Protein AF-A0A7S0LT91-F1 (afdb_monomer_lite)

Structure (mmCIF, N/CA/C/O backbone):
data_AF-A0A7S0LT91-F1
#
_entry.id   AF-A0A7S0LT91-F1
#
loop_
_atom_site.group_PDB
_atom_site.id
_atom_site.type_symbol
_atom_site.label_atom_id
_atom_site.label_alt_id
_atom_site.label_comp_id
_atom_site.label_asym_id
_atom_site.label_entity_id
_atom_site.label_seq_id
_atom_site.pdbx_PDB_ins_code
_atom_site.Cartn_x
_atom_site.Cartn_y
_atom_site.Cartn_z
_atom_site.occupancy
_atom_site.B_iso_or_equiv
_atom_site.auth_seq_id
_atom_site.auth_comp_id
_atom_site.auth_asym_id
_atom_site.auth_atom_id
_atom_site.pdbx_PDB_model_num
ATOM 1 N N . MET A 1 1 ? -12.140 -2.800 26.570 1.00 56.25 1 MET A N 1
ATOM 2 C CA . MET A 1 1 ? -13.503 -2.201 26.531 1.00 56.25 1 MET A CA 1
ATOM 3 C C . MET A 1 1 ? -13.557 -0.900 27.310 1.00 56.25 1 MET A C 1
ATOM 5 O O . MET A 1 1 ? -14.071 0.062 26.767 1.00 56.25 1 MET A O 1
ATOM 9 N N . ALA A 1 2 ? -12.996 -0.837 28.524 1.00 65.50 2 ALA A N 1
ATOM 10 C CA . ALA A 1 2 ? -12.868 0.423 29.257 1.00 65.50 2 ALA A CA 1
ATOM 11 C C . ALA A 1 2 ? -12.130 1.504 28.445 1.00 65.50 2 ALA A C 1
ATOM 13 O O . ALA A 1 2 ? -12.596 2.634 28.415 1.00 65.50 2 ALA A O 1
ATOM 14 N N . ASP A 1 3 ? -11.060 1.153 27.724 1.00 67.56 3 ASP A N 1
ATOM 15 C CA . ASP A 1 3 ? -10.296 2.127 26.924 1.00 67.56 3 ASP A CA 1
ATOM 16 C C . ASP A 1 3 ? -11.068 2.625 25.703 1.00 67.56 3 ASP A C 1
ATOM 18 O O . ASP A 1 3 ? -11.140 3.828 25.481 1.00 67.56 3 ASP A O 1
ATOM 22 N N . LEU A 1 4 ? -11.749 1.724 24.984 1.00 66.69 4 LEU A N 1
ATOM 23 C CA . LEU A 1 4 ? -12.652 2.101 23.892 1.00 66.69 4 LEU A CA 1
ATOM 24 C C . LEU A 1 4 ? -13.794 2.995 24.407 1.00 66.69 4 LEU A C 1
ATOM 26 O O . LEU A 1 4 ? -14.023 4.070 23.873 1.00 66.69 4 LEU A O 1
ATOM 30 N N . LEU A 1 5 ? -14.460 2.620 25.504 1.00 65.38 5 LEU A N 1
ATOM 31 C CA . LEU A 1 5 ? -15.532 3.425 26.104 1.00 65.38 5 LEU A CA 1
ATOM 32 C C . LEU A 1 5 ? -15.045 4.788 26.624 1.00 65.38 5 LEU A C 1
ATOM 34 O O . LEU A 1 5 ? -15.747 5.786 26.466 1.00 65.38 5 LEU A O 1
ATOM 38 N N . ARG A 1 6 ? -13.842 4.859 27.206 1.00 68.19 6 ARG A N 1
ATOM 39 C CA . ARG A 1 6 ? -13.206 6.120 27.631 1.00 68.19 6 ARG A CA 1
ATOM 40 C C . ARG A 1 6 ? -12.877 7.016 26.442 1.00 68.19 6 ARG A C 1
ATOM 42 O O . ARG A 1 6 ? -13.050 8.227 26.536 1.00 68.19 6 ARG A O 1
ATOM 49 N N . LEU A 1 7 ? -12.438 6.424 25.337 1.00 68.50 7 LEU A N 1
ATOM 50 C CA . LEU A 1 7 ? -12.191 7.117 24.079 1.00 68.50 7 LEU A CA 1
ATOM 51 C C . LEU A 1 7 ? -13.485 7.709 23.508 1.00 68.50 7 LEU A C 1
ATOM 53 O O . LEU A 1 7 ? -13.512 8.880 23.136 1.00 68.50 7 LEU A O 1
ATOM 57 N N . PHE A 1 8 ? -14.589 6.957 23.551 1.00 65.69 8 PHE A N 1
ATOM 58 C CA . PHE A 1 8 ? -15.899 7.424 23.080 1.00 65.69 8 PHE A CA 1
ATOM 59 C C . PHE A 1 8 ? -16.504 8.517 23.963 1.00 65.69 8 PHE A C 1
ATOM 61 O O . PHE A 1 8 ? -17.098 9.457 23.444 1.00 65.69 8 PHE A O 1
ATOM 68 N N . GLY A 1 9 ? -16.299 8.457 25.282 1.00 64.62 9 GLY A N 1
ATOM 69 C CA . GLY A 1 9 ? -16.706 9.535 26.189 1.00 64.62 9 GLY A CA 1
ATOM 70 C C . GLY A 1 9 ? -15.958 10.853 25.950 1.00 64.62 9 GLY A C 1
ATOM 71 O O . GLY A 1 9 ? -16.453 11.913 26.323 1.00 64.62 9 GLY A O 1
ATOM 72 N N . ARG A 1 10 ? -14.779 10.801 25.317 1.00 70.25 10 ARG A N 1
ATOM 73 C CA . ARG A 1 10 ? -13.943 11.972 25.012 1.00 70.25 10 ARG A CA 1
ATOM 74 C C . ARG A 1 10 ? -14.171 12.554 23.620 1.00 70.25 10 ARG A C 1
ATOM 76 O O . ARG A 1 10 ? -13.785 13.696 23.389 1.00 70.25 10 ARG A O 1
ATOM 83 N N . GLN A 1 11 ? -14.796 11.812 22.704 1.00 73.94 11 GLN A N 1
ATOM 84 C CA . GLN A 1 11 ? -14.929 12.229 21.311 1.00 73.94 11 GLN A CA 1
ATOM 85 C C . GLN A 1 11 ? -16.388 12.264 20.838 1.00 73.94 11 GLN A C 1
ATOM 87 O O . GLN A 1 11 ? -16.929 11.239 20.415 1.00 73.94 11 GLN A O 1
ATOM 92 N N . PRO A 1 12 ? -17.022 13.452 20.789 1.00 73.25 12 PRO A N 1
ATOM 93 C CA . PRO A 1 12 ? -18.413 13.583 20.352 1.00 73.25 12 PRO A CA 1
ATOM 94 C C . PRO A 1 12 ? -18.632 13.138 18.895 1.00 73.25 12 PRO A C 1
ATOM 96 O O . PRO A 1 12 ? -19.733 12.742 18.525 1.00 73.25 12 PRO A O 1
ATOM 99 N N . ARG A 1 13 ? -17.575 13.135 18.069 1.00 69.94 13 ARG A N 1
ATOM 100 C CA . ARG A 1 13 ? -17.618 12.669 16.672 1.00 69.94 13 ARG A CA 1
ATOM 101 C C . ARG A 1 13 ? -17.866 11.167 16.539 1.00 69.94 13 ARG A C 1
ATOM 103 O O . ARG A 1 13 ? -18.396 10.742 15.520 1.00 69.94 13 ARG A O 1
ATOM 110 N N . LEU A 1 14 ? -17.518 10.378 17.556 1.00 72.25 14 LEU A N 1
ATOM 111 C CA . LEU A 1 14 ? -17.676 8.922 17.527 1.00 72.25 14 LEU A CA 1
ATOM 112 C C . LEU A 1 14 ? -19.052 8.453 18.000 1.00 72.25 14 LEU A C 1
ATOM 114 O O . LEU A 1 14 ? -19.391 7.280 17.845 1.00 72.25 14 LEU A O 1
ATOM 118 N N . VAL A 1 15 ? -19.880 9.373 18.506 1.00 77.19 15 VAL A N 1
ATOM 119 C CA . VAL A 1 15 ? -21.252 9.074 18.931 1.00 77.19 15 VAL A CA 1
ATOM 120 C C . VAL A 1 15 ? -22.059 8.493 17.766 1.00 77.19 15 VAL A C 1
ATOM 122 O O . VAL A 1 15 ? -22.757 7.495 17.947 1.00 77.19 15 VAL A O 1
ATOM 125 N N . SER A 1 16 ? -21.893 9.039 16.557 1.00 78.75 16 SER A N 1
ATOM 126 C CA . SER A 1 16 ? -22.600 8.595 15.348 1.00 78.75 16 SER A CA 1
ATOM 127 C C . SER A 1 16 ? -22.227 7.178 14.894 1.00 78.75 16 SER A C 1
ATOM 129 O O . SER A 1 16 ? -23.043 6.508 14.264 1.00 78.75 16 SER A O 1
ATOM 131 N N . CYS A 1 17 ? -21.034 6.678 15.240 1.00 80.75 17 CYS A N 1
ATOM 132 C CA . CYS A 1 17 ? -20.578 5.333 14.875 1.00 80.75 17 CYS A CA 1
ATOM 133 C C . CYS A 1 17 ? -20.614 4.318 16.032 1.00 80.75 17 CYS A C 1
ATOM 135 O O . CYS A 1 17 ? -20.232 3.162 15.837 1.00 80.75 17 CYS A O 1
ATOM 137 N N . THR A 1 18 ? -21.130 4.696 17.209 1.00 80.50 18 THR A N 1
ATOM 138 C CA . THR A 1 18 ? -21.209 3.833 18.407 1.00 80.50 18 THR A CA 1
ATOM 139 C C . THR A 1 18 ? -21.864 2.477 18.123 1.00 80.50 18 THR A C 1
ATOM 141 O O . THR A 1 18 ? -21.362 1.445 18.560 1.00 80.50 18 THR A O 1
ATOM 144 N N . GLY A 1 19 ? -22.950 2.443 17.341 1.00 84.19 19 GLY A N 1
ATOM 145 C CA . GLY A 1 19 ? -23.626 1.188 16.988 1.00 84.19 19 GLY A CA 1
ATOM 146 C C . GLY A 1 19 ? -22.738 0.226 16.185 1.00 84.19 19 GLY A C 1
ATOM 147 O O . GLY A 1 19 ? -22.686 -0.967 16.486 1.00 84.19 19 GLY A O 1
ATOM 148 N N . LYS A 1 20 ? -21.977 0.746 15.211 1.00 87.81 20 LYS A N 1
ATOM 149 C CA . LYS A 1 20 ? -21.033 -0.047 14.402 1.00 87.81 20 LYS A CA 1
ATOM 150 C C . LYS A 1 20 ? -19.842 -0.517 15.241 1.00 87.81 20 LYS A C 1
ATOM 152 O O . LYS A 1 20 ? -19.405 -1.653 15.107 1.00 87.81 20 LYS A O 1
ATOM 157 N N . LEU A 1 21 ? -19.369 0.313 16.168 1.00 83.50 21 LEU A N 1
ATOM 158 C CA . LEU A 1 21 ? -18.316 -0.061 17.116 1.00 83.50 21 LEU A CA 1
ATOM 159 C C . LEU A 1 21 ? -18.738 -1.205 18.037 1.00 83.50 21 LEU A C 1
ATOM 161 O O . LEU A 1 21 ? -17.947 -2.110 18.280 1.00 83.50 21 LEU A O 1
ATOM 165 N N . ILE A 1 22 ? -19.979 -1.186 18.530 1.00 84.69 22 ILE A N 1
ATOM 166 C CA . ILE A 1 22 ? -20.528 -2.290 19.327 1.00 84.69 22 ILE A CA 1
ATOM 167 C C . ILE A 1 22 ? -20.616 -3.559 18.471 1.00 84.69 22 ILE A C 1
ATOM 169 O O . ILE A 1 22 ? -20.205 -4.625 18.931 1.00 84.69 22 ILE A O 1
ATOM 173 N N . LYS A 1 23 ? -21.077 -3.445 17.215 1.00 89.31 23 LYS A N 1
ATOM 174 C CA . LYS A 1 23 ? -21.132 -4.569 16.264 1.00 89.31 23 LYS A CA 1
ATOM 175 C C . LYS A 1 23 ? -19.757 -5.230 16.085 1.00 89.31 23 LYS A C 1
ATOM 177 O O . LYS A 1 23 ? -19.660 -6.446 16.215 1.00 89.31 23 LYS A O 1
ATOM 182 N N . TYR A 1 24 ? -18.707 -4.439 15.849 1.00 90.69 24 TYR A N 1
ATOM 183 C CA . TYR A 1 24 ? -17.345 -4.924 15.564 1.00 90.69 24 TYR A CA 1
ATOM 184 C C . TYR A 1 24 ? -16.411 -4.951 16.787 1.00 90.69 24 TYR A C 1
ATOM 186 O O . TYR A 1 24 ? -15.188 -5.044 16.675 1.00 90.69 24 TYR A O 1
ATOM 194 N N . GLN A 1 25 ? -16.970 -4.875 17.996 1.00 86.75 25 GLN A N 1
ATOM 195 C CA . GLN A 1 25 ? -16.195 -4.765 19.232 1.00 86.75 25 GLN A CA 1
ATOM 196 C C . GLN A 1 25 ? -15.260 -5.961 19.450 1.00 86.75 25 GLN A C 1
ATOM 198 O O . GLN A 1 25 ? -14.182 -5.809 20.026 1.00 86.75 25 GLN A O 1
ATOM 203 N N . LYS A 1 26 ? -15.685 -7.168 19.056 1.00 90.00 26 LYS A N 1
ATOM 204 C CA . LYS A 1 26 ? -14.888 -8.387 19.246 1.00 90.00 26 LYS A CA 1
ATOM 205 C C . LYS A 1 26 ? -13.593 -8.319 18.437 1.00 90.00 26 LYS A C 1
ATOM 207 O O . LYS A 1 26 ? -12.546 -8.647 18.985 1.00 90.00 26 LYS A O 1
ATOM 212 N N . GLN A 1 27 ? -13.679 -7.820 17.208 1.00 90.56 27 GLN A N 1
ATOM 213 C CA . GLN A 1 27 ? -12.566 -7.640 16.282 1.00 90.56 27 GLN A CA 1
ATOM 214 C C . GLN A 1 27 ? -11.635 -6.498 16.696 1.00 90.56 27 GLN A C 1
ATOM 216 O O . GLN A 1 27 ? -10.426 -6.620 16.583 1.00 90.56 27 GLN A O 1
ATOM 221 N N . LEU A 1 28 ? -12.179 -5.391 17.211 1.00 88.50 28 LEU A N 1
ATOM 222 C CA . LEU A 1 28 ? -11.384 -4.209 17.581 1.00 88.50 28 LEU A CA 1
ATOM 223 C C . LEU A 1 28 ? -10.731 -4.312 18.964 1.00 88.50 28 LEU A C 1
ATOM 225 O O . LEU A 1 28 ? -9.836 -3.537 19.297 1.00 88.50 28 LEU A O 1
ATOM 229 N N . ARG A 1 29 ? -11.186 -5.244 19.808 1.00 88.81 29 ARG A N 1
ATOM 230 C CA . ARG A 1 29 ? -10.689 -5.404 21.182 1.00 88.81 29 ARG A CA 1
ATOM 231 C C . ARG A 1 29 ? -9.182 -5.679 21.270 1.00 88.81 29 ARG A C 1
ATOM 233 O O . ARG A 1 29 ? -8.571 -5.038 22.122 1.00 88.81 29 ARG A O 1
ATOM 240 N N . PRO A 1 30 ? -8.579 -6.576 20.468 1.00 91.00 30 PRO A N 1
ATOM 241 C CA . PRO A 1 30 ? -7.134 -6.812 20.515 1.00 91.00 30 PRO A CA 1
ATOM 242 C C . PRO A 1 30 ? -6.333 -5.533 20.242 1.00 91.00 30 PRO A C 1
ATOM 244 O O . PRO A 1 30 ? -5.310 -5.294 20.872 1.00 91.00 30 PRO A O 1
ATOM 247 N N . HIS A 1 31 ? -6.875 -4.656 19.397 1.00 89.38 31 HIS A N 1
ATOM 248 C CA . HIS A 1 31 ? -6.232 -3.430 18.928 1.00 89.38 31 HIS A CA 1
ATOM 249 C C . HIS A 1 31 ? -6.585 -2.189 19.758 1.00 89.38 31 HIS A C 1
ATOM 251 O O . HIS A 1 31 ? -6.209 -1.069 19.410 1.00 89.38 31 HIS A O 1
ATOM 257 N N . SER A 1 32 ? -7.317 -2.343 20.871 1.00 85.56 32 SER A N 1
ATOM 258 C CA . SER A 1 32 ? -7.851 -1.187 21.600 1.00 85.56 32 SER A CA 1
ATOM 259 C C . SER A 1 32 ? -6.778 -0.277 22.191 1.00 85.56 32 SER A C 1
ATOM 261 O O . SER A 1 32 ? -7.041 0.908 22.358 1.00 85.56 32 SER A O 1
ATOM 263 N N . ALA A 1 33 ? -5.590 -0.809 22.493 1.00 87.00 33 ALA A N 1
ATOM 264 C CA . ALA A 1 33 ? -4.473 -0.011 22.988 1.00 87.00 33 ALA A CA 1
ATOM 265 C C . ALA A 1 33 ? -3.939 0.935 21.901 1.00 87.00 33 ALA A C 1
ATOM 267 O O . ALA A 1 33 ? -3.845 2.134 22.140 1.00 87.00 33 ALA A O 1
ATOM 268 N N . ALA A 1 34 ? -3.680 0.429 20.691 1.00 87.69 34 ALA A N 1
ATOM 269 C CA . ALA A 1 34 ? -3.220 1.248 19.570 1.00 87.69 34 ALA A CA 1
ATOM 270 C C . ALA A 1 34 ? -4.276 2.277 19.138 1.00 87.69 34 ALA A C 1
ATOM 272 O O . ALA A 1 34 ? -3.968 3.458 18.966 1.00 87.69 34 ALA A O 1
ATOM 273 N N . ILE A 1 35 ? -5.547 1.858 19.067 1.00 87.00 35 ILE A N 1
ATOM 274 C CA . ILE A 1 35 ? -6.681 2.762 18.819 1.00 87.00 35 ILE A CA 1
ATOM 275 C C . ILE A 1 35 ? -6.742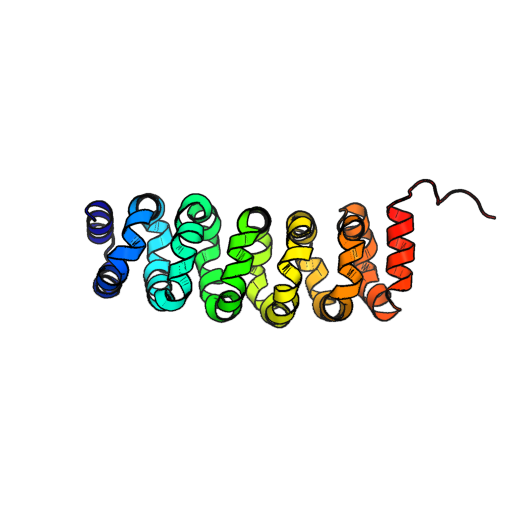 3.853 19.895 1.00 87.00 35 ILE A C 1
ATOM 277 O O . ILE A 1 35 ? -6.985 5.012 19.571 1.00 87.00 35 ILE A O 1
ATOM 281 N N . ALA A 1 36 ? -6.502 3.503 21.164 1.00 85.56 36 ALA A N 1
ATOM 282 C CA . ALA A 1 36 ? -6.509 4.463 22.259 1.00 85.56 36 ALA A CA 1
ATOM 283 C C . ALA A 1 36 ? -5.378 5.487 22.168 1.00 85.56 36 ALA A C 1
ATOM 285 O O . ALA A 1 36 ? -5.620 6.680 22.344 1.00 85.56 36 ALA A O 1
ATOM 286 N N . THR A 1 37 ? -4.170 5.031 21.846 1.00 88.56 37 THR A N 1
ATOM 287 C CA . THR A 1 37 ? -2.996 5.889 21.663 1.00 88.56 37 THR A CA 1
ATOM 288 C C . THR A 1 37 ? -3.193 6.896 20.529 1.00 88.56 37 THR A C 1
ATOM 290 O O . THR A 1 37 ? -2.776 8.044 20.650 1.00 88.56 37 THR A O 1
ATOM 293 N N . HIS A 1 38 ? -3.870 6.497 19.448 1.00 88.50 38 HIS A N 1
ATOM 294 C CA . HIS A 1 38 ? -4.046 7.313 18.242 1.00 88.50 38 HIS A CA 1
ATOM 295 C C . HIS A 1 38 ? -5.478 7.827 18.034 1.00 88.50 38 HIS A C 1
ATOM 297 O O . HIS A 1 38 ? -5.861 8.188 16.920 1.00 88.50 38 HIS A O 1
ATOM 303 N N . ALA A 1 39 ? -6.260 7.895 19.111 1.00 85.00 39 ALA A N 1
ATOM 304 C CA . ALA A 1 39 ? -7.682 8.223 19.108 1.00 85.00 39 ALA A CA 1
ATOM 305 C C . ALA A 1 39 ? -8.043 9.452 18.266 1.00 85.00 39 ALA A C 1
ATOM 307 O O . ALA A 1 39 ? -8.949 9.403 17.439 1.00 85.00 39 ALA A O 1
ATOM 308 N N . ASP A 1 40 ? -7.348 10.568 18.491 1.00 85.56 40 ASP A N 1
ATOM 309 C CA . ASP A 1 40 ? -7.667 11.863 17.881 1.00 85.56 40 ASP A CA 1
ATOM 310 C C . ASP A 1 40 ? -7.399 11.881 16.378 1.00 85.56 40 ASP A C 1
ATOM 312 O O . ASP A 1 40 ? -8.211 12.401 15.612 1.00 85.56 40 ASP A O 1
ATOM 316 N N . ALA A 1 41 ? -6.310 11.244 15.948 1.00 89.81 41 ALA A N 1
ATOM 317 C CA . ALA A 1 41 ? -5.961 11.124 14.538 1.00 89.81 41 ALA A CA 1
ATOM 318 C C . ALA A 1 41 ? -6.850 10.099 13.810 1.00 89.81 41 ALA A C 1
ATOM 320 O O . ALA A 1 41 ? -7.178 10.281 12.641 1.00 89.81 41 ALA A O 1
ATOM 321 N N . LEU A 1 42 ? -7.294 9.047 14.506 1.00 88.88 42 LEU A N 1
ATOM 322 C CA . LEU A 1 42 ? -8.163 8.013 13.943 1.00 88.88 42 LEU A CA 1
ATOM 323 C C . LEU A 1 42 ? -9.638 8.442 13.868 1.00 88.88 42 LEU A C 1
ATOM 325 O O . LEU A 1 42 ? -10.372 7.995 12.986 1.00 88.88 42 LEU A O 1
ATOM 329 N N . ALA A 1 43 ? -10.075 9.315 14.778 1.00 87.19 43 ALA A N 1
ATOM 330 C CA . ALA A 1 43 ? -11.450 9.794 14.905 1.00 87.19 43 ALA A CA 1
ATOM 331 C C . ALA A 1 43 ? -12.151 10.151 13.581 1.00 87.19 43 ALA A C 1
ATOM 333 O O . ALA A 1 43 ? -13.266 9.670 13.365 1.00 87.19 43 ALA A O 1
ATOM 334 N N . PRO A 1 44 ? -11.557 10.967 12.681 1.00 88.56 44 PRO A N 1
ATOM 335 C CA . PRO A 1 44 ? -12.204 11.321 11.417 1.00 88.56 44 PRO A CA 1
ATOM 336 C C . PRO A 1 44 ? -12.383 10.132 10.463 1.00 88.56 44 PRO A C 1
ATOM 338 O O . PRO A 1 44 ? -13.274 10.159 9.617 1.00 88.56 44 PRO A O 1
ATOM 341 N N . HIS A 1 45 ? -11.564 9.089 10.592 1.00 90.94 45 HIS A N 1
ATOM 342 C CA . HIS A 1 45 ? -11.544 7.948 9.679 1.00 90.94 45 HIS A CA 1
ATOM 343 C C . HIS A 1 45 ? -12.359 6.753 10.187 1.00 90.94 45 HIS A C 1
ATOM 345 O O . HIS A 1 45 ? -12.829 5.948 9.383 1.00 90.94 45 HIS A O 1
ATOM 351 N N . LEU A 1 46 ? -12.574 6.653 11.503 1.00 88.06 46 LEU A N 1
ATOM 352 C CA . LEU A 1 46 ? -13.285 5.545 12.147 1.00 88.06 46 LEU A CA 1
ATOM 353 C C . LEU A 1 46 ? -14.631 5.189 11.498 1.00 88.06 46 LEU A C 1
ATOM 355 O O . LEU A 1 46 ? -14.834 4.007 11.234 1.00 88.06 46 LEU A O 1
ATOM 359 N N . PRO A 1 47 ? -15.537 6.137 11.183 1.00 88.12 47 PRO A N 1
ATOM 360 C CA . PRO A 1 47 ? -16.801 5.796 10.531 1.00 88.12 47 PRO A CA 1
ATOM 361 C C . PRO A 1 47 ? -16.612 5.004 9.230 1.00 88.12 47 PRO A C 1
ATOM 363 O O . PRO A 1 47 ? -17.279 3.995 9.031 1.00 88.12 47 PRO A O 1
ATOM 366 N N . ARG A 1 48 ? -15.644 5.402 8.397 1.00 91.44 48 ARG A N 1
ATOM 367 C CA . ARG A 1 48 ? -15.357 4.765 7.103 1.00 91.44 48 ARG A CA 1
ATOM 368 C C . ARG A 1 48 ? -14.665 3.412 7.247 1.00 91.44 48 ARG A C 1
ATOM 370 O O . ARG A 1 48 ? -14.981 2.484 6.508 1.00 91.44 48 ARG A O 1
ATOM 377 N N . ILE A 1 49 ? -13.753 3.288 8.214 1.00 92.06 49 ILE A N 1
ATOM 378 C CA . ILE A 1 49 ? -13.145 1.995 8.566 1.00 92.06 49 ILE A CA 1
ATOM 379 C C . ILE A 1 49 ? -14.244 1.013 8.968 1.00 92.06 49 ILE A C 1
ATOM 381 O O . ILE A 1 49 ? -14.284 -0.107 8.472 1.00 92.06 49 ILE A O 1
ATOM 385 N N . LEU A 1 50 ? -15.160 1.453 9.836 1.00 90.94 50 LEU A N 1
ATOM 386 C CA . LEU A 1 50 ? -16.263 0.631 10.331 1.00 90.94 50 LEU A CA 1
ATOM 387 C C . LEU A 1 50 ? -17.234 0.223 9.220 1.00 90.94 50 LEU A C 1
ATOM 389 O O . LEU A 1 50 ? -17.769 -0.883 9.260 1.00 90.94 50 LEU A O 1
ATOM 393 N N . ASP A 1 51 ? -17.436 1.092 8.231 1.00 91.81 51 ASP A N 1
ATOM 394 C CA . ASP A 1 51 ? -18.238 0.793 7.041 1.00 91.81 51 ASP A CA 1
ATOM 395 C C . ASP A 1 51 ? -17.594 -0.260 6.146 1.00 91.81 51 ASP A C 1
ATOM 397 O O . ASP A 1 51 ? -18.298 -1.000 5.468 1.00 91.81 51 ASP A O 1
ATOM 401 N N . SER A 1 52 ? -16.270 -0.377 6.205 1.00 93.94 52 SER A N 1
ATOM 402 C CA . SER A 1 52 ? -15.484 -1.287 5.370 1.00 93.94 52 SER A CA 1
ATOM 403 C C . SER A 1 52 ? -14.995 -2.526 6.127 1.00 93.94 52 SER A C 1
ATOM 405 O O . SER A 1 52 ? -14.103 -3.236 5.667 1.00 93.94 52 SER A O 1
ATOM 407 N N . MET A 1 53 ? -15.563 -2.798 7.304 1.00 91.94 53 MET A N 1
ATOM 408 C CA . MET A 1 53 ? -15.127 -3.893 8.176 1.00 91.94 53 MET A CA 1
ATOM 409 C C . MET A 1 53 ? -15.242 -5.272 7.538 1.00 91.94 53 MET A C 1
ATOM 411 O O . MET A 1 53 ? -14.399 -6.115 7.817 1.00 91.94 53 MET A O 1
ATOM 415 N N . ASP A 1 54 ? -16.214 -5.480 6.648 1.00 90.38 54 ASP A N 1
ATOM 416 C CA . ASP A 1 54 ? -16.382 -6.756 5.943 1.00 90.38 54 ASP A CA 1
ATOM 417 C C . ASP A 1 54 ? -15.150 -7.104 5.078 1.00 90.38 54 ASP A C 1
ATOM 419 O O . ASP A 1 54 ? -14.873 -8.274 4.827 1.00 90.38 54 ASP A O 1
ATOM 423 N N . VAL A 1 55 ? -14.381 -6.092 4.654 1.00 92.94 55 VAL A N 1
ATOM 424 C CA . VAL A 1 55 ? -13.129 -6.243 3.895 1.00 92.94 55 VAL A CA 1
ATOM 425 C C . VAL A 1 55 ? -11.904 -6.182 4.811 1.00 92.94 55 VAL A C 1
ATOM 427 O O . VAL A 1 55 ? -10.941 -6.918 4.609 1.00 92.94 55 VAL A O 1
ATOM 430 N N . LEU A 1 56 ? -11.916 -5.292 5.807 1.00 92.81 56 LEU A N 1
ATOM 431 C CA . LEU A 1 56 ? -10.746 -5.002 6.640 1.00 92.81 56 LEU A CA 1
ATOM 432 C C . LEU A 1 56 ? -10.532 -5.998 7.784 1.00 92.81 56 LEU A C 1
ATOM 434 O O . LEU A 1 56 ? -9.413 -6.079 8.285 1.00 92.81 56 LEU A O 1
ATOM 438 N N . GLU A 1 57 ? -11.559 -6.752 8.195 1.00 92.31 57 GLU A N 1
ATOM 439 C CA . GLU A 1 57 ? -11.502 -7.678 9.338 1.00 92.31 57 GLU A CA 1
ATOM 440 C C . GLU A 1 57 ? -10.268 -8.604 9.342 1.00 92.31 57 GLU A C 1
ATOM 442 O O . GLU A 1 57 ? -9.589 -8.649 10.371 1.00 92.31 57 GLU A O 1
ATOM 447 N N . PRO A 1 58 ? -9.889 -9.270 8.231 1.00 93.19 58 PRO A N 1
ATOM 448 C CA . PRO A 1 58 ? -8.719 -10.154 8.209 1.00 93.19 58 PRO A CA 1
ATOM 449 C C . PRO A 1 58 ? -7.383 -9.425 8.410 1.00 93.19 58 PRO A C 1
ATOM 451 O O . PRO A 1 58 ? -6.383 -10.048 8.758 1.00 93.19 58 PRO A O 1
ATOM 454 N N . TYR A 1 59 ? -7.355 -8.111 8.182 1.00 92.44 59 TYR A N 1
ATOM 455 C CA . TYR A 1 59 ? -6.139 -7.302 8.121 1.00 92.44 59 TYR A CA 1
ATOM 456 C C . TYR A 1 59 ? -6.005 -6.327 9.293 1.00 92.44 59 TYR A C 1
ATOM 458 O O . TYR A 1 59 ? -5.044 -5.561 9.337 1.00 92.44 59 TYR A O 1
ATOM 466 N N . LEU A 1 60 ? -6.926 -6.351 10.264 1.00 91.44 60 LEU A N 1
ATOM 467 C CA . LEU A 1 60 ? -6.928 -5.404 11.384 1.00 91.44 60 LEU A CA 1
ATOM 468 C C . LEU A 1 60 ? -5.619 -5.413 12.171 1.00 91.44 60 LEU A C 1
ATOM 470 O O . LEU A 1 60 ? -5.101 -4.341 12.457 1.00 91.44 60 LEU A O 1
ATOM 474 N N . SER A 1 61 ? -5.040 -6.582 12.446 1.00 90.81 61 SER A N 1
ATOM 475 C CA . SER A 1 61 ? -3.730 -6.675 13.102 1.00 90.81 61 SER A CA 1
ATOM 476 C C . SER A 1 61 ? -2.638 -5.971 12.305 1.00 90.81 61 SER A C 1
ATOM 478 O O . SER A 1 61 ? -1.887 -5.162 12.843 1.00 90.81 61 SER A O 1
ATOM 480 N N . ALA A 1 62 ? -2.586 -6.207 10.992 1.00 89.31 62 ALA A N 1
ATOM 481 C CA . ALA A 1 62 ? -1.595 -5.572 10.134 1.00 89.31 62 ALA A CA 1
ATOM 482 C C . ALA A 1 62 ? -1.764 -4.045 10.073 1.00 89.31 62 ALA A C 1
ATOM 484 O O . ALA A 1 62 ? -0.766 -3.342 9.962 1.00 89.31 62 ALA A O 1
ATOM 485 N N . LEU A 1 63 ? -2.999 -3.542 10.158 1.00 88.00 63 LEU A N 1
ATOM 486 C CA . LEU A 1 63 ? -3.309 -2.113 10.092 1.00 88.00 63 LEU A CA 1
ATOM 487 C C . LEU A 1 63 ? -3.121 -1.394 11.432 1.00 88.00 63 LEU A C 1
ATOM 489 O O . LEU A 1 63 ? -2.612 -0.276 11.460 1.00 88.00 63 LEU A O 1
ATOM 493 N N . PHE A 1 64 ? -3.562 -2.004 12.532 1.00 87.56 64 PHE A N 1
ATOM 494 C CA . PHE A 1 64 ? -3.675 -1.336 13.826 1.00 87.56 64 PHE A CA 1
ATOM 495 C C . PHE A 1 64 ? -2.497 -1.561 14.765 1.00 87.56 64 PHE A C 1
ATOM 497 O O . PHE A 1 64 ? -2.321 -0.729 15.648 1.00 87.56 64 PHE A O 1
ATOM 504 N N . ASP A 1 65 ? -1.714 -2.629 14.608 1.00 84.50 65 ASP A N 1
ATOM 505 C CA . ASP A 1 65 ? -0.652 -2.939 15.569 1.00 84.50 65 ASP A CA 1
ATOM 506 C C . ASP A 1 65 ? 0.570 -2.030 15.349 1.00 84.50 65 ASP A C 1
ATOM 508 O O . ASP A 1 65 ? 0.658 -0.953 15.937 1.00 84.50 65 ASP A O 1
ATOM 512 N N . ASP A 1 66 ? 1.495 -2.408 14.466 1.00 83.25 66 ASP A N 1
ATOM 513 C CA . ASP A 1 66 ? 2.748 -1.654 14.281 1.00 83.25 66 ASP A CA 1
ATOM 514 C C . ASP A 1 66 ? 2.674 -0.615 13.147 1.00 83.25 66 ASP A C 1
ATOM 516 O O . ASP A 1 66 ? 3.463 0.331 13.091 1.00 83.25 66 ASP A O 1
ATOM 520 N N . ALA A 1 67 ? 1.731 -0.780 12.217 1.00 88.06 67 ALA A N 1
ATOM 521 C CA . ALA A 1 67 ? 1.633 0.058 11.024 1.00 88.06 67 ALA A CA 1
ATOM 522 C C . ALA A 1 67 ? 0.848 1.355 11.253 1.00 88.06 67 ALA A C 1
ATOM 524 O O . ALA A 1 67 ? 1.031 2.320 10.509 1.00 88.06 67 ALA A O 1
ATOM 525 N N . LEU A 1 68 ? -0.016 1.398 12.273 1.00 90.62 68 LEU A N 1
ATOM 526 C CA . LEU A 1 68 ? -0.982 2.479 12.456 1.00 90.62 68 LEU A CA 1
ATOM 527 C C . LEU A 1 68 ? -0.348 3.879 12.446 1.00 90.62 68 LEU A C 1
ATOM 529 O O . LEU A 1 68 ? -0.842 4.727 11.702 1.00 90.62 68 LEU A O 1
ATOM 533 N N . PRO A 1 69 ? 0.762 4.143 13.168 1.00 90.69 69 PRO A N 1
ATOM 534 C CA . PRO A 1 69 ? 1.385 5.466 13.161 1.00 90.69 69 PRO A CA 1
ATOM 535 C C . PRO A 1 69 ? 1.827 5.922 11.765 1.00 90.69 69 PRO A C 1
ATOM 537 O O . PRO A 1 69 ? 1.726 7.103 11.445 1.00 90.69 69 PRO A O 1
ATOM 540 N N . GLN A 1 70 ? 2.293 4.987 10.932 1.00 91.19 70 GLN A N 1
ATOM 541 C CA . GLN A 1 70 ? 2.757 5.262 9.570 1.00 91.19 70 GLN A CA 1
ATOM 542 C C . GLN A 1 70 ? 1.594 5.409 8.585 1.00 91.19 70 GLN A C 1
ATOM 544 O O . GLN A 1 70 ? 1.691 6.176 7.633 1.00 91.19 70 GLN A O 1
ATOM 549 N N . LEU A 1 71 ? 0.485 4.700 8.818 1.00 92.31 71 LEU A N 1
ATOM 550 C CA . LEU A 1 71 ? -0.709 4.762 7.977 1.00 92.31 71 LEU A CA 1
ATOM 551 C C . LEU A 1 71 ? -1.530 6.033 8.219 1.00 92.31 71 LEU A C 1
ATOM 553 O O . LEU A 1 71 ? -2.111 6.556 7.271 1.00 92.31 71 LEU A O 1
ATOM 557 N N . LEU A 1 72 ? -1.582 6.541 9.458 1.00 93.31 72 LEU A N 1
ATOM 558 C CA . LEU A 1 72 ? -2.441 7.666 9.865 1.00 93.31 72 LEU A CA 1
ATOM 559 C C . LEU A 1 72 ? -2.397 8.884 8.925 1.00 93.31 72 LEU A C 1
ATOM 561 O O . LEU A 1 72 ? -3.473 9.341 8.539 1.00 93.31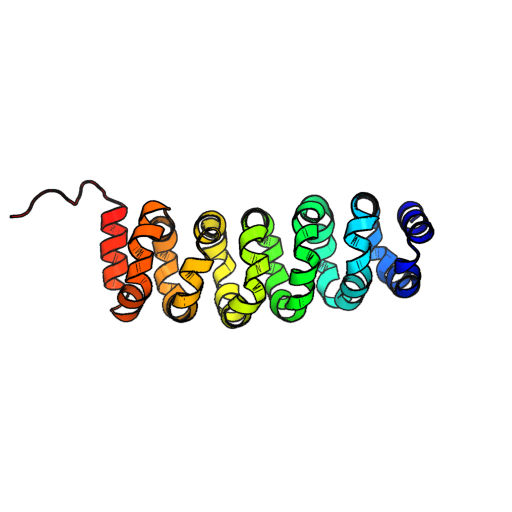 72 LEU A O 1
ATOM 565 N N . PRO A 1 73 ? -1.224 9.398 8.498 1.00 94.12 73 PRO A N 1
ATOM 566 C CA . PRO A 1 73 ? -1.169 10.551 7.596 1.00 94.12 73 PRO A CA 1
ATOM 567 C C . PRO A 1 73 ? -1.832 10.300 6.235 1.00 94.12 73 PRO A C 1
ATOM 569 O O . PRO A 1 73 ? -2.255 11.240 5.567 1.00 94.12 73 PRO A O 1
ATOM 572 N N . TYR A 1 74 ? -1.931 9.033 5.828 1.00 94.06 74 TYR A N 1
ATOM 573 C CA . TYR A 1 74 ? -2.400 8.601 4.513 1.00 94.06 74 TYR A CA 1
ATOM 574 C C . TYR A 1 74 ? -3.757 7.899 4.559 1.00 94.06 74 TYR A C 1
ATOM 576 O O . TYR A 1 74 ? -4.307 7.560 3.513 1.00 94.06 74 TYR A O 1
ATOM 584 N N . MET A 1 75 ? -4.326 7.697 5.749 1.00 91.88 75 MET A N 1
ATOM 585 C CA . MET A 1 75 ? -5.561 6.938 5.936 1.00 91.88 75 MET A CA 1
ATOM 586 C C . MET A 1 75 ? -6.734 7.476 5.122 1.00 91.88 75 MET A C 1
ATOM 588 O O . MET A 1 75 ? -7.524 6.682 4.629 1.00 91.88 75 MET A O 1
ATOM 592 N N . GLY A 1 76 ? -6.847 8.797 4.957 1.00 91.50 76 GLY A N 1
ATOM 593 C CA . GLY A 1 76 ? -7.866 9.392 4.088 1.00 91.50 76 GLY A CA 1
ATOM 594 C C . GLY A 1 76 ? -7.781 8.850 2.660 1.00 91.50 76 GLY A C 1
ATOM 595 O O . GLY A 1 76 ? -8.724 8.216 2.200 1.00 91.50 76 GLY A O 1
ATOM 596 N N . ALA A 1 77 ? -6.616 9.009 2.024 1.00 91.00 77 ALA A N 1
ATOM 597 C CA . ALA A 1 77 ? -6.367 8.557 0.655 1.00 91.00 77 ALA A CA 1
ATOM 598 C C . ALA A 1 77 ? -6.478 7.030 0.505 1.00 91.00 77 ALA A C 1
ATOM 600 O O . ALA A 1 77 ? -7.061 6.540 -0.457 1.00 91.00 77 ALA A O 1
ATOM 601 N N . LEU A 1 78 ? -5.968 6.266 1.478 1.00 92.25 78 LEU A N 1
ATOM 602 C CA . LEU A 1 78 ? -6.080 4.804 1.477 1.00 92.25 78 LEU A CA 1
ATOM 603 C C . LEU A 1 78 ? -7.538 4.338 1.563 1.00 92.25 78 LEU A C 1
ATOM 605 O O . LEU A 1 78 ? -7.916 3.380 0.898 1.00 92.25 78 LEU A O 1
ATOM 609 N N . LEU A 1 79 ? -8.358 5.008 2.376 1.00 92.88 79 LEU A N 1
ATOM 610 C CA . LEU A 1 79 ? -9.783 4.704 2.483 1.00 92.88 79 LEU A CA 1
ATOM 611 C C . LEU A 1 79 ? -10.572 5.183 1.258 1.00 92.88 79 LEU A C 1
ATOM 613 O O . LEU A 1 79 ? -11.632 4.622 0.986 1.00 92.88 79 LEU A O 1
ATOM 617 N N . ASP A 1 80 ? -10.121 6.236 0.569 1.00 91.56 80 ASP A N 1
ATOM 618 C CA . ASP A 1 80 ? -10.746 6.740 -0.666 1.00 91.56 80 ASP A CA 1
ATOM 619 C C . ASP A 1 80 ? -10.596 5.738 -1.815 1.00 91.56 80 ASP A C 1
ATOM 621 O O . ASP A 1 80 ? -11.524 5.573 -2.597 1.00 91.56 80 ASP A O 1
ATOM 625 N N . GLU A 1 81 ? -9.473 5.019 -1.856 1.00 90.75 81 GLU A N 1
ATOM 626 C CA . GLU A 1 81 ? -9.159 4.016 -2.882 1.00 90.75 81 GLU A CA 1
ATOM 627 C C . GLU A 1 81 ? -9.337 2.575 -2.374 1.00 90.75 81 GLU A C 1
ATOM 629 O O . GLU A 1 81 ? -8.800 1.627 -2.950 1.00 90.75 81 GLU A O 1
ATOM 634 N N . LEU A 1 82 ? -10.063 2.376 -1.268 1.00 90.69 82 LEU A N 1
ATOM 635 C CA . LEU A 1 82 ? -10.184 1.059 -0.641 1.00 90.69 82 LEU A CA 1
ATOM 636 C C . LEU A 1 82 ? -10.873 0.032 -1.546 1.00 90.69 82 LEU A C 1
ATOM 638 O O . LEU A 1 82 ? -10.544 -1.144 -1.474 1.00 90.69 82 LEU A O 1
ATOM 642 N N . ASP A 1 83 ? -11.792 0.450 -2.413 1.00 88.38 83 ASP A N 1
ATOM 643 C CA . ASP A 1 83 ? -12.418 -0.409 -3.424 1.00 88.38 83 ASP A CA 1
ATOM 644 C C . ASP A 1 83 ? -11.383 -1.003 -4.391 1.00 88.38 83 ASP A C 1
ATOM 646 O O . ASP A 1 83 ? -11.451 -2.180 -4.747 1.00 88.38 83 ASP A O 1
ATOM 650 N N . VAL A 1 84 ? -10.391 -0.199 -4.767 1.00 86.94 84 VAL A N 1
ATOM 651 C CA . VAL A 1 84 ? -9.294 -0.587 -5.657 1.00 86.94 84 VAL A CA 1
ATOM 652 C C . VAL A 1 84 ? -8.225 -1.383 -4.907 1.00 86.94 84 VAL A C 1
ATOM 654 O O . VAL A 1 84 ? -7.657 -2.331 -5.451 1.00 86.94 84 VAL A O 1
ATOM 657 N N . LEU A 1 85 ? -7.951 -1.022 -3.651 1.00 88.88 85 LEU A N 1
ATOM 658 C CA . LEU A 1 85 ? -6.939 -1.665 -2.811 1.00 88.88 85 LEU A CA 1
ATOM 659 C C . LEU A 1 85 ? -7.420 -2.968 -2.165 1.00 88.88 85 LEU A C 1
ATOM 661 O O . LEU A 1 85 ? -6.589 -3.815 -1.854 1.00 88.88 85 LEU A O 1
ATOM 665 N N . ALA A 1 86 ? -8.727 -3.162 -1.978 1.00 89.12 86 ALA A N 1
ATOM 666 C CA . ALA A 1 86 ? -9.321 -4.354 -1.370 1.00 89.12 86 ALA A CA 1
ATOM 667 C C . ALA A 1 86 ? -8.764 -5.680 -1.924 1.00 89.12 86 ALA A C 1
ATOM 669 O O . ALA A 1 86 ? -8.313 -6.499 -1.118 1.00 89.12 86 ALA A O 1
ATOM 670 N N . PRO A 1 87 ? -8.714 -5.911 -3.254 1.00 86.06 87 PRO A N 1
ATOM 671 C CA . PRO A 1 87 ? -8.127 -7.137 -3.800 1.00 86.06 87 PRO A CA 1
ATOM 672 C C . PRO A 1 87 ? -6.616 -7.262 -3.546 1.00 86.06 87 PRO A C 1
ATOM 674 O O . PRO A 1 87 ? -6.085 -8.368 -3.599 1.00 86.06 87 PRO A O 1
ATOM 677 N N . LEU A 1 88 ? -5.919 -6.159 -3.253 1.00 86.12 88 LEU A N 1
ATOM 678 C CA . LEU A 1 88 ? -4.482 -6.139 -2.968 1.00 86.12 88 LEU A CA 1
ATOM 679 C C . LEU A 1 88 ? -4.140 -6.366 -1.501 1.00 86.12 88 LEU A C 1
ATOM 681 O O . LEU A 1 88 ? -2.984 -6.652 -1.205 1.00 86.12 88 LEU A O 1
ATOM 685 N N . LEU A 1 89 ? -5.096 -6.214 -0.581 1.00 89.06 89 LEU A N 1
ATOM 686 C CA . LEU A 1 89 ? -4.835 -6.291 0.858 1.00 89.06 89 LEU A CA 1
ATOM 687 C C . LEU A 1 89 ? -4.054 -7.547 1.288 1.00 89.06 89 LEU A C 1
ATOM 689 O O . LEU A 1 89 ? -3.123 -7.382 2.081 1.00 89.06 89 LEU A O 1
ATOM 693 N N . PRO A 1 90 ? -4.310 -8.766 0.757 1.00 88.94 90 PRO A N 1
ATOM 694 C CA . PRO A 1 90 ? -3.466 -9.917 1.072 1.00 88.94 90 PRO A CA 1
ATOM 695 C C . PRO A 1 90 ? -1.991 -9.658 0.746 1.00 88.94 90 PRO A C 1
ATOM 697 O O . PRO A 1 90 ? -1.131 -9.783 1.611 1.00 88.94 90 PRO A O 1
ATOM 700 N N . ALA A 1 91 ? -1.699 -9.210 -0.474 1.00 86.31 91 ALA A N 1
ATOM 701 C CA . ALA A 1 91 ? -0.332 -8.983 -0.920 1.00 86.31 91 ALA A CA 1
ATOM 702 C C . ALA A 1 91 ? 0.311 -7.774 -0.210 1.00 86.31 91 ALA A C 1
ATOM 704 O O . ALA A 1 91 ? 1.466 -7.841 0.201 1.00 86.31 91 ALA A O 1
ATOM 705 N N . ILE A 1 92 ? -0.446 -6.695 0.025 1.00 86.88 92 ILE A N 1
ATOM 706 C CA . ILE A 1 92 ? 0.020 -5.527 0.788 1.00 86.88 92 ILE A CA 1
ATOM 707 C C . ILE A 1 92 ? 0.416 -5.931 2.209 1.00 86.88 92 ILE A C 1
ATOM 709 O O . ILE A 1 92 ? 1.454 -5.503 2.710 1.00 86.88 92 ILE A O 1
ATOM 713 N N . THR A 1 93 ? -0.394 -6.762 2.868 1.00 89.00 93 THR A N 1
ATOM 714 C CA . THR A 1 93 ? -0.082 -7.216 4.228 1.00 89.00 93 THR A CA 1
ATOM 715 C C . THR A 1 93 ? 1.110 -8.167 4.273 1.00 89.00 93 THR A C 1
ATOM 717 O O . THR A 1 93 ? 1.917 -8.055 5.199 1.00 89.00 93 THR A O 1
ATOM 720 N N . SER A 1 94 ? 1.290 -9.026 3.264 1.00 89.56 94 SER A N 1
ATOM 721 C CA . SER A 1 94 ? 2.483 -9.872 3.121 1.00 89.56 94 SER A CA 1
ATOM 722 C C . SER A 1 94 ? 3.767 -9.065 2.899 1.00 89.56 94 SER A C 1
ATOM 724 O O . SER A 1 94 ? 4.789 -9.388 3.499 1.00 89.56 94 SER A O 1
ATOM 726 N N . HIS A 1 95 ? 3.706 -7.981 2.120 1.00 89.94 95 HIS A N 1
ATOM 727 C CA . HIS A 1 95 ? 4.860 -7.134 1.764 1.00 89.94 95 HIS A CA 1
ATOM 728 C C . HIS A 1 95 ? 4.945 -5.835 2.566 1.00 89.94 95 HIS A C 1
ATOM 730 O O . HIS A 1 95 ? 5.554 -4.853 2.141 1.00 89.94 95 HIS A O 1
ATOM 736 N N . ARG A 1 96 ? 4.331 -5.793 3.753 1.00 88.44 96 ARG A N 1
ATOM 737 C CA . ARG A 1 96 ? 4.240 -4.570 4.568 1.00 88.44 96 ARG A CA 1
ATOM 738 C C . ARG A 1 96 ? 5.599 -3.940 4.885 1.00 88.44 96 ARG A C 1
ATOM 740 O O . ARG A 1 96 ? 5.684 -2.724 5.007 1.00 88.44 96 ARG A O 1
ATOM 747 N N . ALA A 1 97 ? 6.639 -4.761 5.046 1.00 89.31 97 ALA A N 1
ATOM 748 C CA . ALA A 1 97 ? 7.978 -4.296 5.393 1.00 89.31 97 ALA A CA 1
ATOM 749 C C . ALA A 1 97 ? 8.593 -3.454 4.266 1.00 89.31 97 ALA A C 1
ATOM 751 O O . ALA A 1 97 ? 9.266 -2.468 4.550 1.00 89.31 97 ALA A O 1
ATOM 752 N N . ASP A 1 98 ? 8.291 -3.799 3.014 1.00 90.19 98 ASP A N 1
ATOM 753 C CA . ASP A 1 98 ? 8.749 -3.068 1.835 1.00 90.19 98 ASP A CA 1
ATOM 754 C C . ASP A 1 98 ? 7.809 -1.909 1.477 1.00 90.19 98 ASP A C 1
ATOM 756 O O . ASP A 1 98 ? 8.255 -0.875 0.982 1.00 90.19 98 ASP A O 1
ATOM 760 N N . LEU A 1 99 ? 6.506 -2.054 1.758 1.00 89.88 99 LEU A N 1
ATOM 761 C CA . LEU A 1 99 ? 5.467 -1.084 1.394 1.00 89.88 99 LEU A CA 1
ATOM 762 C C . LEU A 1 99 ? 5.306 0.083 2.374 1.00 89.88 99 LEU A C 1
ATOM 764 O O . LEU A 1 99 ? 5.044 1.206 1.943 1.00 89.88 99 LEU A O 1
ATOM 768 N N . LEU A 1 100 ? 5.442 -0.147 3.682 1.00 91.00 100 LEU A N 1
ATOM 769 C CA . LEU A 1 100 ? 5.274 0.917 4.678 1.00 91.00 100 LEU A CA 1
ATOM 770 C C . LEU A 1 100 ? 6.284 2.064 4.501 1.00 91.00 100 LEU A C 1
ATOM 772 O O . LEU A 1 100 ? 5.846 3.216 4.477 1.00 91.00 100 LEU A O 1
ATOM 776 N N . PRO A 1 101 ? 7.592 1.808 4.283 1.00 91.62 101 PRO A N 1
ATOM 777 C CA . PRO A 1 101 ? 8.568 2.880 4.084 1.00 91.62 101 PRO A CA 1
ATOM 778 C C . PRO A 1 101 ? 8.301 3.731 2.839 1.00 91.62 101 PRO A C 1
ATOM 780 O O . PRO A 1 101 ? 8.655 4.907 2.806 1.00 91.62 101 PRO A O 1
ATOM 783 N N . VAL A 1 102 ? 7.674 3.15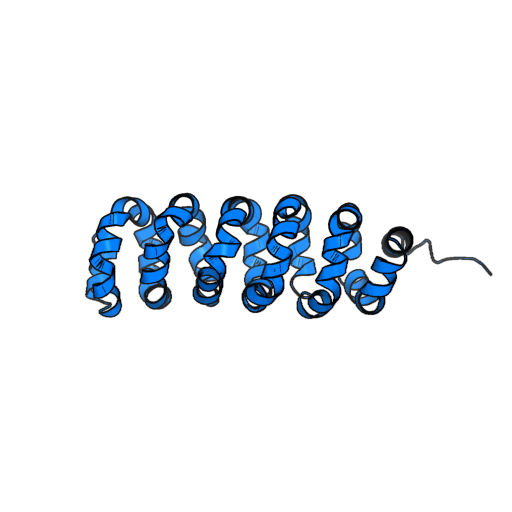1 1.811 1.00 93.44 102 VAL A N 1
ATOM 784 C CA . VAL A 1 102 ? 7.407 3.831 0.534 1.00 93.44 102 VAL A CA 1
ATOM 785 C C . VAL A 1 102 ? 6.031 4.478 0.455 1.00 93.44 102 VAL A C 1
ATOM 787 O O . VAL A 1 102 ? 5.734 5.196 -0.504 1.00 93.44 102 VAL A O 1
ATOM 790 N N . LEU A 1 103 ? 5.192 4.272 1.468 1.00 92.38 103 LEU A N 1
ATOM 791 C CA . LEU A 1 103 ? 3.854 4.840 1.546 1.00 92.38 103 LEU A CA 1
ATOM 792 C C . LEU A 1 103 ? 3.805 6.367 1.331 1.00 92.38 103 LEU A C 1
ATOM 794 O O . LEU A 1 103 ? 2.897 6.805 0.619 1.00 92.38 103 LEU A O 1
ATOM 798 N N . PRO A 1 104 ? 4.771 7.181 1.819 1.00 94.38 104 PRO A N 1
ATOM 799 C CA . PRO A 1 104 ? 4.808 8.616 1.532 1.00 94.38 104 PRO A CA 1
ATOM 800 C C . PRO A 1 104 ? 4.842 8.966 0.042 1.00 94.38 104 PRO A C 1
ATOM 802 O O . PRO A 1 104 ? 4.339 10.016 -0.358 1.00 94.38 104 PRO A O 1
ATOM 805 N N . TYR A 1 105 ? 5.407 8.087 -0.786 1.00 93.94 105 TYR A N 1
ATOM 806 C CA . TYR A 1 105 ? 5.454 8.258 -2.233 1.00 93.94 105 TYR A CA 1
ATOM 807 C C . TYR A 1 105 ? 4.226 7.653 -2.922 1.00 93.94 105 TYR A C 1
ATOM 809 O O . TYR A 1 105 ? 3.706 8.231 -3.874 1.00 93.94 105 TYR A O 1
ATOM 817 N N . ILE A 1 106 ? 3.724 6.510 -2.452 1.00 91.75 106 ILE A N 1
ATOM 818 C CA . ILE A 1 106 ? 2.601 5.827 -3.109 1.00 91.75 106 ILE A CA 1
ATOM 819 C C . ILE A 1 106 ? 1.272 6.534 -2.823 1.00 91.75 106 ILE A C 1
ATOM 821 O O . ILE A 1 106 ? 0.510 6.790 -3.753 1.00 91.75 106 ILE A O 1
ATOM 825 N N . ALA A 1 107 ? 0.990 6.880 -1.564 1.00 92.00 107 ALA A N 1
ATOM 826 C CA . ALA A 1 107 ? -0.331 7.355 -1.149 1.00 92.00 107 ALA A CA 1
ATOM 827 C C . AL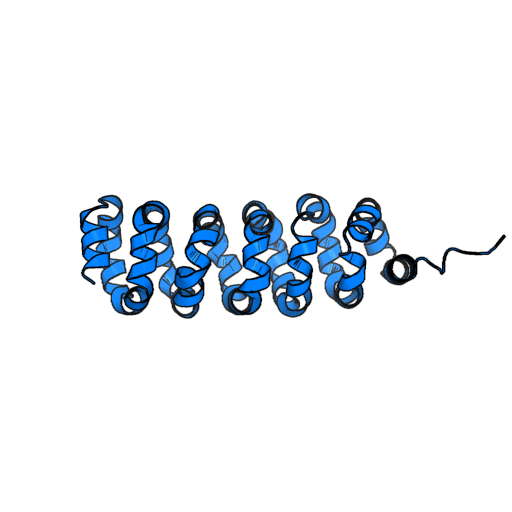A A 1 107 ? -0.830 8.598 -1.915 1.00 92.00 107 ALA A C 1
ATOM 829 O O . ALA A 1 107 ? -1.968 8.566 -2.386 1.00 92.00 107 ALA A O 1
ATOM 830 N N . PRO A 1 108 ? -0.016 9.652 -2.148 1.00 91.75 108 PRO A N 1
ATOM 831 C CA . PRO A 1 108 ? -0.452 10.808 -2.938 1.00 91.75 108 PRO A CA 1
ATOM 832 C C . PRO A 1 108 ? -0.750 10.488 -4.412 1.00 91.75 108 PRO A C 1
ATOM 834 O O . PRO A 1 108 ? -1.383 11.284 -5.097 1.00 91.75 108 PRO A O 1
ATOM 837 N N . ARG A 1 109 ? -0.268 9.344 -4.916 1.00 92.06 109 ARG A N 1
ATOM 838 C CA . ARG A 1 109 ? -0.326 8.942 -6.330 1.00 92.06 109 ARG A CA 1
ATOM 839 C C . ARG A 1 109 ? -1.314 7.809 -6.586 1.00 92.06 109 ARG A C 1
ATOM 841 O O . ARG A 1 109 ? -1.472 7.414 -7.738 1.00 92.06 109 ARG A O 1
ATOM 848 N N . LEU A 1 110 ? -1.998 7.307 -5.555 1.00 90.12 110 LEU A N 1
ATOM 849 C CA . LEU A 1 110 ? -2.989 6.238 -5.694 1.00 90.12 110 LEU A CA 1
ATOM 850 C C . LEU A 1 110 ? -4.052 6.526 -6.770 1.00 90.12 110 LEU A C 1
ATOM 852 O O . LEU A 1 110 ? -4.268 5.631 -7.589 1.00 90.12 110 LEU A O 1
ATOM 856 N N . PRO A 1 111 ? -4.623 7.746 -6.886 1.00 90.00 111 PRO A N 1
ATOM 857 C CA . PRO A 1 111 ? -5.591 8.036 -7.947 1.00 90.00 111 PRO A CA 1
ATOM 858 C C . PRO A 1 111 ? -5.013 7.846 -9.358 1.00 90.00 111 PRO A C 1
ATOM 860 O O . PRO A 1 111 ? -5.681 7.317 -10.243 1.00 90.00 111 PRO A O 1
ATOM 863 N N . SER A 1 112 ? -3.747 8.221 -9.567 1.00 90.31 112 SER A N 1
ATOM 864 C CA . SER A 1 112 ? -3.050 8.046 -10.849 1.00 90.31 112 SER A CA 1
ATOM 865 C C . SER A 1 112 ? -2.653 6.589 -11.102 1.00 90.31 112 SER A C 1
ATOM 867 O O . SER A 1 112 ? -2.670 6.125 -12.240 1.00 90.31 112 SER A O 1
ATOM 869 N N . LEU A 1 113 ? -2.305 5.847 -10.046 1.00 89.12 113 LEU A N 1
ATOM 870 C CA . LEU A 1 113 ? -1.924 4.434 -10.124 1.00 89.12 113 LEU A CA 1
ATOM 871 C C . LEU A 1 113 ? -3.128 3.495 -10.260 1.00 89.12 113 LEU A C 1
ATOM 873 O O . LEU A 1 113 ? -2.953 2.350 -10.680 1.00 89.12 113 LEU A O 1
ATOM 877 N N . ARG A 1 114 ? -4.345 3.973 -9.967 1.00 88.81 114 ARG A N 1
ATOM 878 C CA . ARG A 1 114 ? -5.604 3.215 -10.024 1.00 88.81 114 ARG A CA 1
ATOM 879 C C . ARG A 1 114 ? -5.756 2.381 -11.290 1.00 88.81 114 ARG A C 1
ATOM 881 O O . ARG A 1 114 ? -6.134 1.216 -11.216 1.00 88.81 114 ARG A O 1
ATOM 888 N N . MET A 1 115 ? -5.420 2.953 -12.444 1.00 86.88 115 MET A N 1
ATOM 889 C CA . MET A 1 115 ? -5.585 2.280 -13.738 1.00 86.88 115 MET A CA 1
ATOM 890 C C . MET A 1 115 ? -4.603 1.118 -13.949 1.00 86.88 115 MET A C 1
ATOM 892 O O . MET A 1 115 ? -4.850 0.245 -14.775 1.00 86.88 115 MET A O 1
ATOM 896 N N . PHE A 1 116 ? -3.505 1.087 -13.191 1.00 88.50 116 PHE A N 1
ATOM 897 C CA . PHE A 1 116 ? -2.431 0.099 -13.311 1.00 88.50 116 PHE A CA 1
ATOM 898 C C . PHE A 1 116 ? -2.417 -0.921 -12.174 1.00 88.50 116 PHE A C 1
ATOM 900 O O . PHE A 1 116 ? -1.765 -1.959 -12.294 1.00 88.50 116 PHE A O 1
ATOM 907 N N . ILE A 1 117 ? -3.143 -0.651 -11.084 1.00 84.38 117 ILE A N 1
ATOM 908 C CA . ILE A 1 117 ? -3.184 -1.501 -9.892 1.00 84.38 117 ILE A CA 1
ATOM 909 C C . ILE A 1 117 ? -3.510 -2.957 -10.244 1.00 84.38 117 ILE A C 1
ATOM 911 O O . ILE A 1 117 ? -2.843 -3.854 -9.735 1.00 84.38 117 ILE A O 1
ATOM 915 N N . GLY A 1 118 ? -4.465 -3.200 -11.148 1.00 81.81 118 GLY A N 1
ATOM 916 C CA . GLY A 1 118 ? -4.827 -4.555 -11.572 1.00 81.81 118 GLY A CA 1
ATOM 917 C C . GLY A 1 118 ? -3.621 -5.357 -12.068 1.00 81.81 118 GLY A C 1
ATOM 918 O O . GLY A 1 118 ? -3.387 -6.466 -11.595 1.00 81.81 118 GLY A O 1
ATOM 919 N N . THR A 1 119 ? -2.795 -4.779 -12.939 1.00 85.06 119 THR A N 1
ATOM 920 C CA . THR A 1 119 ? -1.600 -5.458 -13.459 1.00 85.06 119 THR A CA 1
ATOM 921 C C . THR A 1 119 ? -0.487 -5.542 -12.416 1.00 85.06 119 THR A C 1
ATOM 923 O O . THR A 1 119 ? 0.075 -6.620 -12.209 1.00 85.06 119 THR A O 1
ATOM 926 N N . LEU A 1 120 ? -0.203 -4.440 -11.710 1.00 85.25 120 LEU A N 1
ATOM 927 C CA . LEU A 1 120 ? 0.858 -4.381 -10.694 1.00 85.25 120 LEU A CA 1
ATOM 928 C C . LEU A 1 120 ? 0.610 -5.354 -9.533 1.00 85.25 120 LEU A C 1
ATOM 930 O O . LEU A 1 120 ? 1.560 -5.922 -8.999 1.00 85.25 120 LEU A O 1
ATOM 934 N N . SER A 1 121 ? -0.658 -5.600 -9.190 1.00 83.38 121 SER A N 1
ATOM 935 C CA . SER A 1 121 ? -1.069 -6.530 -8.132 1.00 83.38 121 SER A CA 1
ATOM 936 C C . SER A 1 121 ? -0.476 -7.921 -8.303 1.00 83.38 121 SER A C 1
ATOM 938 O O . SER A 1 121 ? 0.147 -8.465 -7.397 1.00 83.38 121 SER A O 1
ATOM 940 N N . SER A 1 122 ? -0.605 -8.458 -9.513 1.00 85.44 122 SER A N 1
ATOM 941 C CA . SER A 1 122 ? -0.200 -9.812 -9.869 1.00 85.44 122 SER A CA 1
ATOM 942 C C . SER A 1 122 ? 1.317 -9.989 -9.937 1.00 85.44 122 SER A C 1
ATOM 944 O O . SER A 1 122 ? 1.792 -11.093 -10.189 1.00 85.44 122 SER A O 1
ATOM 946 N N . ARG A 1 123 ? 2.072 -8.898 -9.763 1.00 89.81 123 ARG A N 1
ATOM 947 C CA . ARG A 1 123 ? 3.536 -8.839 -9.785 1.00 89.81 123 ARG A CA 1
ATOM 948 C C . ARG A 1 123 ? 4.117 -8.261 -8.503 1.00 89.81 123 ARG A C 1
ATOM 950 O O . ARG A 1 123 ? 5.330 -8.084 -8.431 1.00 89.81 123 ARG A O 1
ATOM 957 N N . LEU A 1 124 ? 3.285 -7.981 -7.497 1.00 88.38 124 LEU A N 1
ATOM 958 C CA . LEU A 1 124 ? 3.733 -7.318 -6.279 1.00 88.38 124 LEU A CA 1
ATOM 959 C C . LEU A 1 124 ? 4.832 -8.116 -5.573 1.00 88.38 124 LEU A C 1
ATOM 961 O O . LEU A 1 124 ? 5.798 -7.511 -5.135 1.00 88.38 124 LEU A O 1
ATOM 965 N N . ASP A 1 125 ? 4.759 -9.449 -5.574 1.00 90.19 125 ASP A N 1
ATOM 966 C CA . ASP A 1 125 ? 5.799 -10.315 -4.998 1.00 90.19 125 ASP A CA 1
ATOM 967 C C . ASP A 1 125 ? 7.185 -10.090 -5.622 1.00 90.19 125 ASP A C 1
ATOM 969 O O . ASP A 1 125 ? 8.196 -10.095 -4.924 1.00 90.19 125 ASP A O 1
ATOM 973 N N . ALA A 1 126 ? 7.238 -9.866 -6.937 1.00 91.62 126 ALA A N 1
ATOM 974 C CA . ALA A 1 126 ? 8.484 -9.609 -7.651 1.00 91.62 126 ALA A CA 1
ATOM 975 C C . ALA A 1 126 ? 8.924 -8.139 -7.556 1.00 91.62 126 ALA A C 1
ATOM 977 O O . ALA A 1 126 ? 10.114 -7.846 -7.640 1.00 91.62 126 ALA A O 1
ATOM 978 N N . LEU A 1 127 ? 7.974 -7.213 -7.398 1.00 91.56 127 LEU A N 1
ATOM 979 C CA . LEU A 1 127 ? 8.229 -5.772 -7.341 1.00 91.56 127 LEU A CA 1
ATOM 980 C C . LEU A 1 127 ? 8.597 -5.284 -5.937 1.00 91.56 127 LEU A C 1
ATOM 982 O O . LEU A 1 127 ? 9.404 -4.362 -5.825 1.00 91.56 127 LEU A O 1
ATOM 986 N N . ALA A 1 128 ? 8.026 -5.883 -4.889 1.00 91.38 128 ALA A N 1
ATOM 987 C CA . ALA A 1 128 ? 8.129 -5.430 -3.503 1.00 91.38 128 ALA A CA 1
ATOM 988 C C . ALA A 1 128 ? 9.572 -5.139 -3.056 1.00 91.38 128 ALA A C 1
ATOM 990 O O . ALA A 1 128 ? 9.806 -4.018 -2.601 1.00 91.38 128 ALA A O 1
ATOM 991 N N . PRO A 1 129 ? 10.568 -6.017 -3.303 1.00 91.50 129 PRO A N 1
ATOM 992 C CA . PRO A 1 129 ? 11.949 -5.763 -2.878 1.00 91.50 129 PRO A CA 1
ATOM 993 C C . PRO A 1 129 ? 12.579 -4.512 -3.510 1.00 91.50 129 PRO A C 1
ATOM 995 O O . PRO A 1 129 ? 13.537 -3.949 -2.981 1.00 91.50 129 PRO A O 1
ATOM 998 N N . PHE A 1 130 ? 12.060 -4.074 -4.660 1.00 92.44 130 PHE A N 1
ATOM 999 C CA . PHE A 1 130 ? 12.571 -2.933 -5.414 1.00 92.44 130 PHE A CA 1
ATOM 1000 C C . PHE A 1 130 ? 11.789 -1.643 -5.162 1.00 92.44 130 PHE A C 1
ATOM 1002 O O . PHE A 1 130 ? 12.264 -0.565 -5.525 1.00 92.44 130 PHE A O 1
ATOM 1009 N N . LEU A 1 131 ? 10.617 -1.716 -4.520 1.00 92.06 131 LEU A N 1
ATOM 1010 C CA . LEU A 1 131 ? 9.786 -0.544 -4.248 1.00 92.06 131 LEU A CA 1
ATOM 1011 C C . LEU A 1 131 ? 10.528 0.565 -3.493 1.00 92.06 131 LEU A C 1
ATOM 1013 O O . LEU A 1 131 ? 10.376 1.712 -3.913 1.00 92.06 131 LEU A O 1
ATOM 1017 N N . PRO A 1 132 ? 11.374 0.295 -2.476 1.00 91.75 132 PRO A N 1
ATOM 1018 C CA . PRO A 1 132 ? 12.146 1.345 -1.807 1.00 91.75 132 PRO A CA 1
ATOM 1019 C C . PRO A 1 132 ? 13.015 2.182 -2.749 1.00 91.75 132 PRO A C 1
ATOM 1021 O O . PRO A 1 132 ? 13.231 3.363 -2.491 1.00 91.75 132 PRO A O 1
ATOM 1024 N N . ARG A 1 133 ? 13.480 1.589 -3.855 1.00 91.31 133 ARG A N 1
ATOM 1025 C CA . ARG A 1 133 ? 14.287 2.273 -4.871 1.00 91.31 133 ARG A CA 1
ATOM 1026 C C . ARG A 1 133 ? 13.439 2.936 -5.950 1.00 91.31 133 ARG A C 1
ATOM 1028 O O . ARG A 1 133 ? 13.800 3.994 -6.433 1.00 91.31 133 ARG A O 1
ATOM 1035 N N . ILE A 1 134 ? 12.311 2.336 -6.328 1.00 91.69 134 ILE A N 1
ATOM 1036 C CA . ILE A 1 134 ? 11.420 2.862 -7.377 1.00 91.69 134 ILE A CA 1
ATOM 1037 C C . ILE A 1 134 ? 10.585 4.040 -6.860 1.00 91.69 134 ILE A C 1
ATOM 1039 O O . ILE A 1 134 ? 10.386 5.028 -7.566 1.00 91.69 134 ILE A O 1
ATOM 1043 N N . ALA A 1 135 ? 10.074 3.935 -5.632 1.00 93.19 135 ALA A N 1
ATOM 1044 C CA . ALA A 1 135 ? 9.060 4.829 -5.086 1.00 93.19 135 ALA A CA 1
ATOM 1045 C C . ALA A 1 135 ? 9.445 6.323 -5.090 1.00 93.19 135 ALA A C 1
ATOM 1047 O O . ALA A 1 135 ? 8.603 7.132 -5.495 1.00 93.19 135 ALA A O 1
ATOM 1048 N N . PRO A 1 136 ? 10.690 6.716 -4.749 1.00 92.75 136 PRO A N 1
ATOM 1049 C CA . PRO A 1 136 ? 11.122 8.111 -4.834 1.00 92.75 136 PRO A CA 1
ATOM 1050 C C . PRO A 1 136 ? 11.017 8.723 -6.238 1.00 92.75 136 PRO A C 1
ATOM 1052 O O . PRO A 1 136 ? 10.895 9.939 -6.366 1.00 92.75 136 PRO A O 1
ATOM 1055 N N . HIS A 1 137 ? 11.012 7.898 -7.289 1.00 92.06 137 HIS A N 1
ATOM 1056 C CA . HIS A 1 137 ? 10.975 8.329 -8.688 1.00 92.06 137 HIS A CA 1
ATOM 1057 C C . HIS A 1 137 ? 9.589 8.190 -9.335 1.00 92.06 137 HIS A C 1
ATOM 1059 O O . HIS A 1 137 ? 9.462 8.363 -10.547 1.00 92.06 137 HIS A O 1
ATOM 1065 N N . LEU A 1 138 ? 8.531 7.907 -8.562 1.00 91.81 138 LEU A N 1
ATOM 1066 C CA . LEU A 1 138 ? 7.190 7.675 -9.114 1.00 91.81 138 LEU A CA 1
ATOM 1067 C C . LEU A 1 138 ? 6.655 8.838 -9.959 1.00 91.81 138 LEU A C 1
ATOM 1069 O O . LEU A 1 138 ? 6.019 8.576 -10.972 1.00 91.81 138 LEU A O 1
ATOM 1073 N N . ASP A 1 139 ? 6.928 10.100 -9.608 1.00 91.44 139 ASP A N 1
ATOM 1074 C CA . ASP A 1 139 ? 6.503 11.245 -10.441 1.00 91.44 139 ASP A CA 1
ATOM 1075 C C . ASP A 1 139 ? 7.087 11.196 -11.843 1.00 91.44 139 ASP A C 1
ATOM 1077 O O . ASP A 1 139 ? 6.415 11.503 -12.824 1.00 91.44 139 ASP A O 1
ATOM 1081 N N . ALA A 1 140 ? 8.350 10.801 -11.920 1.00 91.19 140 ALA A N 1
ATOM 1082 C CA . ALA A 1 140 ? 9.090 10.738 -13.157 1.00 91.19 140 ALA A CA 1
ATOM 1083 C C . ALA A 1 140 ? 8.692 9.492 -13.969 1.00 91.19 140 ALA A C 1
ATOM 1085 O O . ALA A 1 140 ? 8.700 9.525 -15.194 1.00 91.19 140 ALA A O 1
ATOM 1086 N N . LEU A 1 141 ? 8.290 8.407 -13.297 1.00 91.25 141 LEU A N 1
ATOM 1087 C CA . LEU A 1 141 ? 7.839 7.163 -13.926 1.00 91.25 141 LEU A CA 1
ATOM 1088 C C . LEU A 1 141 ? 6.370 7.197 -14.371 1.00 91.25 141 LEU A C 1
ATOM 1090 O O . LEU A 1 141 ? 6.021 6.516 -15.331 1.00 91.25 141 LEU A O 1
ATOM 1094 N N . LEU A 1 142 ? 5.509 7.979 -13.709 1.00 91.81 142 LEU A N 1
ATOM 1095 C CA . LEU A 1 142 ? 4.065 8.043 -13.975 1.00 91.81 142 LEU A CA 1
ATOM 1096 C C . LEU A 1 142 ? 3.704 8.270 -15.458 1.00 91.81 142 LEU A C 1
ATOM 1098 O O . LEU A 1 142 ? 2.852 7.533 -15.957 1.00 91.81 142 LEU A O 1
ATOM 1102 N N . PRO A 1 143 ? 4.343 9.201 -16.196 1.00 91.69 143 PRO A N 1
ATOM 1103 C CA . PRO A 1 143 ? 4.088 9.383 -17.629 1.00 91.69 143 PRO A CA 1
ATOM 1104 C C . PRO A 1 143 ? 4.379 8.134 -18.476 1.00 91.69 143 PRO A C 1
ATOM 1106 O O . PRO A 1 143 ? 3.734 7.918 -19.499 1.00 91.69 143 PRO A O 1
ATOM 1109 N N . HIS A 1 144 ? 5.316 7.298 -18.027 1.00 90.88 144 HIS A N 1
ATOM 1110 C CA . HIS A 1 144 ? 5.789 6.095 -18.715 1.00 90.88 144 HIS A CA 1
ATOM 1111 C C . HIS A 1 144 ? 5.055 4.819 -18.264 1.00 90.88 144 HIS A C 1
ATOM 1113 O O . HIS A 1 144 ? 5.221 3.757 -18.866 1.00 90.88 144 HIS A O 1
ATOM 1119 N N . MET A 1 145 ? 4.210 4.906 -17.227 1.00 91.25 145 MET A N 1
ATOM 1120 C CA . MET A 1 145 ? 3.520 3.758 -16.629 1.00 91.25 145 MET A CA 1
ATOM 1121 C C . MET A 1 145 ? 2.724 2.887 -17.609 1.00 91.25 145 MET A C 1
ATOM 1123 O O . MET A 1 145 ? 2.806 1.669 -17.454 1.00 91.25 145 MET A O 1
ATOM 1127 N N . PRO A 1 146 ? 2.008 3.420 -18.624 1.00 91.56 146 PRO A N 1
ATOM 1128 C CA . PRO A 1 146 ? 1.328 2.572 -19.603 1.00 91.56 146 PRO A CA 1
ATOM 1129 C C . PRO A 1 146 ? 2.267 1.563 -20.276 1.00 91.56 146 PRO A C 1
ATOM 1131 O O . PRO A 1 146 ? 1.946 0.381 -20.348 1.00 91.56 146 PRO A O 1
ATOM 1134 N N . LEU A 1 147 ? 3.453 2.016 -20.694 1.00 89.69 147 LEU A N 1
ATOM 1135 C CA . LEU A 1 147 ? 4.451 1.168 -21.347 1.00 89.69 147 LEU A CA 1
ATOM 1136 C C . LEU A 1 147 ? 5.198 0.282 -20.346 1.00 89.69 147 LEU A C 1
ATOM 1138 O O . LEU A 1 147 ? 5.502 -0.869 -20.646 1.00 89.69 147 LEU A O 1
ATOM 1142 N N . ILE A 1 148 ? 5.488 0.794 -19.144 1.00 90.38 148 ILE A N 1
ATOM 1143 C CA . ILE A 1 148 ? 6.117 -0.002 -18.077 1.00 90.38 148 ILE A CA 1
ATOM 1144 C C . ILE A 1 148 ? 5.234 -1.204 -17.737 1.00 90.38 148 ILE A C 1
ATOM 1146 O O . ILE A 1 148 ? 5.736 -2.314 -17.601 1.00 90.38 148 ILE A O 1
ATOM 1150 N N . VAL A 1 149 ? 3.923 -0.992 -17.622 1.00 90.94 149 VAL A N 1
ATOM 1151 C CA . VAL A 1 149 ? 2.950 -2.041 -17.306 1.00 90.94 149 VAL A CA 1
ATOM 1152 C C . VAL A 1 149 ? 2.798 -3.028 -18.459 1.00 90.94 149 VAL A C 1
ATOM 1154 O O . VAL A 1 149 ? 2.739 -4.229 -18.210 1.00 90.94 149 VAL A O 1
ATOM 1157 N N . GLU A 1 150 ? 2.792 -2.550 -19.705 1.00 90.00 150 GLU A N 1
ATOM 1158 C CA . GLU A 1 150 ? 2.773 -3.401 -20.902 1.00 90.00 150 GLU A CA 1
ATOM 1159 C C . GLU A 1 150 ? 3.986 -4.347 -20.965 1.00 90.00 150 GLU A C 1
ATOM 1161 O O . GLU A 1 150 ? 3.852 -5.508 -21.349 1.00 90.00 150 GLU A O 1
ATOM 1166 N N . HIS A 1 151 ? 5.163 -3.884 -20.531 1.00 88.19 151 HIS A N 1
ATOM 1167 C CA . HIS A 1 151 ? 6.414 -4.647 -20.588 1.00 88.19 151 HIS A CA 1
ATOM 1168 C C . HIS A 1 151 ? 6.903 -5.175 -19.231 1.00 88.19 151 HIS A C 1
ATOM 1170 O O . HIS A 1 151 ? 8.044 -5.631 -19.129 1.00 88.19 151 HIS A O 1
ATOM 1176 N N . ILE A 1 152 ? 6.065 -5.153 -18.190 1.00 88.19 152 ILE A N 1
ATOM 1177 C CA . ILE A 1 152 ? 6.491 -5.415 -16.806 1.00 88.19 152 ILE A CA 1
ATOM 1178 C C . ILE A 1 152 ? 7.140 -6.790 -16.630 1.00 88.19 152 ILE A C 1
ATOM 1180 O O . ILE A 1 152 ? 8.159 -6.913 -15.953 1.00 88.19 152 ILE A O 1
ATOM 1184 N N . ASP A 1 153 ? 6.614 -7.807 -17.315 1.00 87.75 153 ASP A N 1
ATOM 1185 C CA . ASP A 1 153 ? 7.125 -9.182 -17.268 1.00 87.75 153 ASP A CA 1
ATOM 1186 C C . ASP A 1 153 ? 8.559 -9.292 -17.779 1.00 87.75 153 ASP A C 1
ATOM 1188 O O . ASP A 1 153 ? 9.327 -10.144 -17.335 1.00 87.75 153 ASP A O 1
ATOM 1192 N N . VAL A 1 154 ? 8.936 -8.392 -18.681 1.00 85.94 154 VAL A N 1
ATOM 1193 C CA . VAL A 1 154 ? 10.275 -8.352 -19.246 1.00 85.94 154 VAL A CA 1
ATOM 1194 C C . VAL A 1 154 ? 11.213 -7.461 -18.439 1.00 85.94 154 VAL A C 1
ATOM 1196 O O . VAL A 1 154 ? 12.420 -7.676 -18.447 1.00 85.94 154 VAL A O 1
ATOM 1199 N N . LEU A 1 155 ? 10.674 -6.489 -17.702 1.00 87.12 155 LEU A N 1
ATOM 1200 C CA . LEU A 1 155 ? 11.447 -5.633 -16.802 1.00 87.12 155 LEU A CA 1
ATOM 1201 C C . LEU A 1 155 ? 11.823 -6.348 -15.501 1.00 87.12 155 LEU A C 1
ATOM 1203 O O . LEU A 1 155 ? 12.928 -6.132 -15.005 1.00 87.12 155 LEU A O 1
ATOM 1207 N N . ILE A 1 156 ? 10.943 -7.206 -14.966 1.00 89.75 156 ILE A N 1
ATOM 1208 C CA . ILE A 1 156 ? 11.118 -7.888 -13.670 1.00 89.75 156 ILE A CA 1
ATOM 1209 C C . ILE A 1 156 ? 12.500 -8.546 -13.509 1.00 89.75 156 ILE A C 1
ATOM 1211 O O . ILE A 1 156 ? 13.168 -8.246 -12.516 1.00 89.75 156 ILE A O 1
ATOM 1215 N N . PRO A 1 157 ? 12.998 -9.361 -14.464 1.00 87.94 157 PRO A N 1
ATOM 1216 C CA . PRO A 1 157 ? 14.318 -9.987 -14.347 1.00 87.94 157 PRO A CA 1
ATOM 1217 C C . PRO A 1 157 ? 15.483 -8.991 -14.247 1.00 87.94 157 PRO A C 1
ATOM 1219 O O . PRO A 1 157 ? 16.568 -9.350 -13.794 1.00 87.94 157 PRO A O 1
ATOM 1222 N N . HIS A 1 158 ? 15.275 -7.742 -14.669 1.00 85.25 158 HIS A N 1
ATOM 1223 C CA . HIS A 1 158 ? 16.298 -6.702 -14.748 1.00 85.25 158 HIS A CA 1
ATOM 1224 C C . HIS A 1 158 ? 16.141 -5.609 -13.684 1.00 85.25 158 HIS A C 1
ATOM 1226 O O . HIS A 1 158 ? 16.987 -4.715 -13.610 1.00 85.25 158 HIS A O 1
ATOM 1232 N N . LEU A 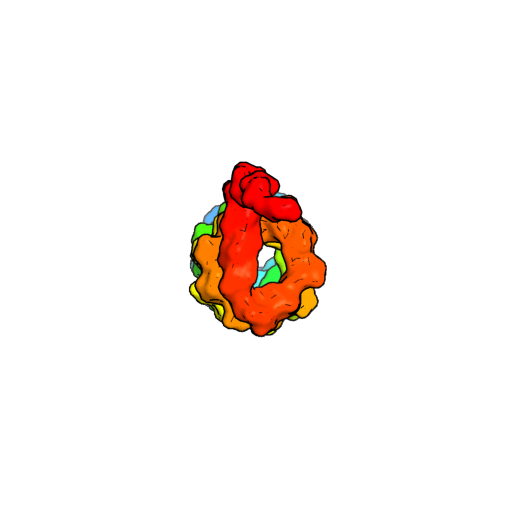1 159 ? 15.119 -5.675 -12.821 1.00 88.19 159 LEU A N 1
ATOM 1233 C CA . LEU A 1 159 ? 14.863 -4.642 -11.810 1.00 88.19 159 LEU A CA 1
ATOM 1234 C C . LEU A 1 159 ? 16.044 -4.422 -10.866 1.00 88.19 159 LEU A C 1
ATOM 1236 O O . LEU A 1 159 ? 16.299 -3.284 -10.487 1.00 88.19 159 LEU A O 1
ATOM 1240 N N . GLN A 1 160 ? 16.821 -5.459 -10.549 1.00 88.31 160 GLN A N 1
ATOM 1241 C CA . GLN A 1 160 ? 18.021 -5.325 -9.715 1.00 88.31 160 GLN A CA 1
ATOM 1242 C C . GLN A 1 160 ? 18.999 -4.269 -10.243 1.00 88.31 160 GLN A C 1
ATOM 1244 O O . GLN A 1 160 ? 19.617 -3.561 -9.445 1.00 88.31 160 GLN A O 1
ATOM 1249 N N . VAL A 1 161 ? 19.129 -4.167 -11.567 1.00 85.88 161 VAL A N 1
ATOM 1250 C CA . VAL A 1 161 ? 20.008 -3.201 -12.226 1.00 85.88 161 VAL A CA 1
ATOM 1251 C C . VAL A 1 161 ? 19.255 -1.917 -12.551 1.00 85.88 161 VAL A C 1
ATOM 1253 O O . VAL A 1 161 ? 19.731 -0.834 -12.234 1.00 85.88 161 VAL A O 1
ATOM 1256 N N . LEU A 1 162 ? 18.056 -2.027 -13.130 1.00 84.75 162 LEU A N 1
ATOM 1257 C CA . LEU A 1 162 ? 17.267 -0.873 -13.572 1.00 84.75 162 LEU A CA 1
ATOM 1258 C C . LEU A 1 162 ? 16.838 0.041 -12.421 1.00 84.75 162 LEU A C 1
ATOM 1260 O O . LEU A 1 162 ? 16.589 1.217 -12.650 1.00 84.75 162 LEU A O 1
ATOM 1264 N N . THR A 1 163 ? 16.737 -0.489 -11.202 1.00 86.50 163 THR A N 1
ATOM 1265 C CA . THR A 1 163 ? 16.344 0.278 -10.011 1.00 86.50 163 THR A CA 1
ATOM 1266 C C . THR A 1 163 ? 17.534 0.747 -9.186 1.00 86.50 163 THR A C 1
ATOM 1268 O O . THR A 1 163 ? 17.340 1.314 -8.114 1.00 86.50 163 THR A O 1
ATOM 1271 N N . GLN A 1 164 ? 18.771 0.529 -9.644 1.00 87.81 164 GLN A N 1
ATOM 1272 C CA . GLN A 1 164 ? 19.896 1.259 -9.066 1.00 87.81 164 GLN A CA 1
ATOM 1273 C C . GLN A 1 164 ? 19.729 2.743 -9.371 1.00 87.81 164 GLN A C 1
ATOM 1275 O O . GLN A 1 164 ? 19.352 3.100 -10.482 1.00 87.81 164 GLN A O 1
ATOM 1280 N N . GLU A 1 165 ? 19.992 3.594 -8.383 1.00 79.12 165 GLU A N 1
ATOM 1281 C CA . GLU A 1 165 ? 19.668 5.023 -8.443 1.00 79.12 165 GLU A CA 1
ATOM 1282 C C . GLU A 1 165 ? 20.263 5.698 -9.690 1.00 79.12 165 GLU A C 1
ATOM 1284 O O . GLU A 1 165 ? 19.553 6.355 -10.450 1.00 79.12 165 GLU A O 1
ATOM 1289 N N . GLU A 1 166 ? 21.539 5.433 -9.973 1.00 80.56 166 GLU A N 1
ATOM 1290 C CA . GLU A 1 166 ? 22.243 5.961 -11.147 1.00 80.56 166 GLU A CA 1
ATOM 1291 C C . GLU A 1 166 ? 21.631 5.471 -12.467 1.00 80.56 166 GLU A C 1
ATOM 1293 O O . GLU A 1 166 ? 21.400 6.262 -13.383 1.00 80.56 166 GLU A O 1
ATOM 1298 N N . ALA A 1 167 ? 21.326 4.173 -12.559 1.00 81.44 167 ALA A N 1
ATOM 1299 C CA . ALA A 1 167 ? 20.741 3.570 -13.753 1.00 81.44 167 ALA A CA 1
ATOM 1300 C C . ALA A 1 167 ? 19.324 4.096 -14.009 1.00 81.44 167 ALA A C 1
ATOM 1302 O O . ALA A 1 167 ? 18.993 4.467 -15.134 1.00 81.44 167 ALA A O 1
ATOM 1303 N N . LEU A 1 168 ? 18.496 4.161 -12.967 1.00 84.19 168 LEU A N 1
ATOM 1304 C CA . LEU A 1 168 ? 17.109 4.594 -13.067 1.00 84.19 168 LEU A CA 1
ATOM 1305 C C . LEU A 1 168 ? 17.029 6.040 -13.555 1.00 84.19 168 LEU A C 1
ATOM 1307 O O . LEU A 1 168 ? 16.309 6.325 -14.509 1.00 84.19 168 LEU A O 1
ATOM 1311 N N . ILE A 1 169 ? 17.816 6.937 -12.955 1.00 83.75 169 ILE A N 1
ATOM 1312 C CA . ILE A 1 169 ? 17.864 8.352 -13.340 1.00 83.75 169 ILE A CA 1
ATOM 1313 C C . ILE A 1 169 ? 18.402 8.513 -14.768 1.00 83.75 169 ILE A C 1
ATOM 1315 O O . ILE A 1 169 ? 17.854 9.300 -15.540 1.00 83.75 169 ILE A O 1
ATOM 1319 N N . ALA A 1 170 ? 19.437 7.758 -15.147 1.00 82.19 170 ALA A N 1
ATOM 1320 C CA . ALA A 1 170 ? 20.027 7.837 -16.482 1.00 82.19 170 ALA A CA 1
ATOM 1321 C C . ALA A 1 170 ? 19.085 7.334 -17.588 1.00 82.19 170 ALA A C 1
ATOM 1323 O O . ALA A 1 170 ? 19.087 7.875 -18.695 1.00 82.19 170 ALA A O 1
ATOM 1324 N N . LEU A 1 171 ? 18.285 6.301 -17.307 1.00 81.75 171 LEU A N 1
ATOM 1325 C CA . LEU A 1 171 ? 17.400 5.674 -18.289 1.00 81.75 171 LEU A CA 1
ATOM 1326 C C . LEU A 1 171 ? 16.042 6.367 -18.406 1.00 81.75 171 LEU A C 1
ATOM 1328 O O . LEU A 1 171 ? 15.399 6.246 -19.448 1.00 81.75 171 LEU A O 1
ATOM 1332 N N . LEU A 1 172 ? 15.609 7.110 -17.384 1.00 83.81 172 LEU A N 1
ATOM 1333 C CA . LEU A 1 172 ? 14.283 7.723 -17.346 1.00 83.81 172 LEU A CA 1
ATOM 1334 C C . LEU A 1 172 ? 13.976 8.644 -18.548 1.00 83.81 172 LEU A C 1
ATOM 1336 O O . LEU A 1 172 ? 12.910 8.479 -19.139 1.00 83.81 172 LEU A O 1
ATOM 1340 N N . PRO A 1 173 ? 14.896 9.513 -19.020 1.00 85.31 173 PRO A N 1
ATOM 1341 C CA . PRO A 1 173 ? 14.674 10.312 -20.232 1.00 85.31 173 PRO A CA 1
ATOM 1342 C C . PRO A 1 173 ? 14.459 9.480 -21.506 1.00 85.31 173 PRO A C 1
ATOM 1344 O O . PRO A 1 173 ? 13.907 9.976 -22.486 1.00 85.31 173 PRO A O 1
ATOM 1347 N N . TYR A 1 174 ? 14.900 8.220 -21.504 1.00 82.38 174 TYR A N 1
ATOM 1348 C CA . TYR A 1 174 ? 14.820 7.298 -22.635 1.00 82.38 174 TYR A CA 1
ATOM 1349 C C . TYR A 1 174 ? 13.781 6.191 -22.427 1.00 82.38 174 TYR A C 1
ATOM 1351 O O . TYR A 1 174 ? 13.681 5.309 -23.279 1.00 82.38 174 TYR A O 1
ATOM 1359 N N . ALA A 1 175 ? 13.009 6.217 -21.335 1.00 83.06 175 ALA A N 1
ATOM 1360 C CA . ALA A 1 175 ? 12.128 5.120 -20.936 1.00 83.06 175 ALA A CA 1
ATOM 1361 C C . ALA A 1 175 ? 11.166 4.707 -22.060 1.00 83.06 175 ALA A C 1
ATOM 1363 O O . ALA A 1 175 ? 11.153 3.546 -22.460 1.00 83.06 175 ALA A O 1
ATOM 1364 N N . ASP A 1 176 ? 10.440 5.658 -22.651 1.00 84.69 176 ASP A N 1
ATOM 1365 C CA . ASP A 1 176 ? 9.506 5.370 -23.747 1.00 84.69 176 ASP A CA 1
ATOM 1366 C C . ASP A 1 176 ? 10.197 4.785 -24.975 1.00 84.69 176 ASP A C 1
ATOM 1368 O O . ASP A 1 176 ? 9.677 3.863 -25.602 1.00 84.69 176 ASP A O 1
ATOM 1372 N N . LEU A 1 177 ? 11.370 5.313 -25.333 1.00 82.12 177 LEU A N 1
ATOM 1373 C CA . LEU A 1 177 ? 12.122 4.832 -26.486 1.00 82.12 177 LEU A CA 1
ATOM 1374 C C . LEU A 1 177 ? 12.614 3.408 -26.240 1.00 82.12 177 LEU A C 1
ATOM 1376 O O . LEU A 1 177 ? 12.469 2.558 -27.114 1.00 82.12 177 LEU A O 1
ATOM 1380 N N . LEU A 1 178 ? 13.148 3.131 -25.053 1.00 79.69 178 LEU A N 1
ATOM 1381 C CA . LEU A 1 178 ? 13.644 1.816 -24.653 1.00 79.69 178 LEU A CA 1
ATOM 1382 C C . LEU A 1 178 ? 12.525 0.773 -24.570 1.00 79.69 178 LEU A C 1
ATOM 1384 O O . LEU A 1 178 ? 12.708 -0.357 -25.016 1.00 79.69 178 LEU A O 1
ATOM 1388 N N . LEU A 1 179 ? 11.361 1.161 -24.051 1.00 83.88 179 LEU A N 1
ATOM 1389 C CA . LEU A 1 179 ? 10.193 0.290 -23.959 1.00 83.88 179 LEU A CA 1
ATOM 1390 C C . LEU A 1 179 ? 9.612 -0.003 -25.355 1.00 83.88 179 LEU A C 1
ATOM 1392 O O . LEU A 1 179 ? 9.381 -1.161 -25.690 1.00 83.88 179 LEU A O 1
ATOM 1396 N N . ARG A 1 180 ? 9.485 1.011 -26.226 1.00 81.06 180 ARG A N 1
ATOM 1397 C CA . ARG A 1 180 ? 8.931 0.860 -27.590 1.00 81.06 180 ARG A CA 1
ATOM 1398 C C . ARG A 1 180 ? 9.870 0.167 -28.580 1.00 81.06 180 ARG A C 1
ATOM 1400 O O . ARG A 1 180 ? 9.409 -0.552 -29.464 1.00 81.06 180 ARG A O 1
ATOM 1407 N N . SER A 1 181 ? 11.181 0.385 -28.475 1.00 70.81 181 SER A N 1
ATOM 1408 C CA . SER A 1 181 ? 12.181 -0.170 -29.411 1.00 70.81 181 SER A CA 1
ATOM 1409 C C . SER A 1 181 ? 12.524 -1.644 -29.164 1.00 70.81 181 SER A C 1
ATOM 1411 O O . SER A 1 181 ? 13.334 -2.208 -29.890 1.00 70.81 181 SER A O 1
ATOM 1413 N N . HIS A 1 182 ? 11.807 -2.287 -28.240 1.00 60.03 182 HIS A N 1
ATOM 1414 C CA . HIS A 1 182 ? 12.021 -3.624 -27.699 1.00 60.03 182 HIS A CA 1
ATOM 1415 C C . HIS A 1 182 ? 13.134 -3.693 -26.642 1.00 60.03 182 HIS A C 1
ATOM 1417 O O . HIS A 1 182 ? 14.284 -3.302 -26.839 1.00 60.03 182 HIS A O 1
ATOM 1423 N N . VAL A 1 183 ? 12.755 -4.332 -25.535 1.00 59.19 183 VAL A N 1
ATOM 1424 C CA . VAL A 1 183 ? 13.516 -4.785 -24.358 1.00 59.19 183 VAL A CA 1
ATOM 1425 C C . VAL A 1 183 ? 14.973 -5.209 -24.621 1.00 59.19 183 VAL A C 1
ATOM 1427 O O . VAL A 1 183 ? 15.806 -5.076 -23.726 1.00 59.19 183 VAL A O 1
ATOM 1430 N N . GLY A 1 184 ? 15.337 -5.682 -25.816 1.00 58.22 184 GLY A N 1
ATOM 1431 C CA . GLY A 1 184 ? 16.717 -6.074 -26.139 1.00 58.22 184 GLY A CA 1
ATOM 1432 C C . GLY A 1 184 ? 17.761 -4.972 -25.884 1.00 58.22 184 GLY A C 1
ATOM 1433 O O . GLY A 1 184 ? 18.892 -5.261 -25.485 1.00 58.22 184 GLY A O 1
ATOM 1434 N N . LEU A 1 185 ? 17.385 -3.694 -26.016 1.00 59.31 185 LEU A N 1
ATOM 1435 C CA . LEU A 1 185 ? 18.260 -2.582 -25.627 1.00 59.31 185 LEU A CA 1
ATOM 1436 C C . LEU A 1 185 ? 18.336 -2.386 -24.108 1.00 59.31 185 LEU A C 1
ATOM 1438 O O . LEU A 1 185 ? 19.419 -2.098 -23.608 1.00 59.31 185 LEU A O 1
ATOM 1442 N N . LEU A 1 186 ? 17.241 -2.599 -23.369 1.00 62.56 186 LEU A N 1
ATOM 1443 C CA . LEU A 1 186 ? 17.253 -2.589 -21.900 1.00 62.56 186 LEU A CA 1
ATOM 1444 C C . LEU A 1 186 ? 18.154 -3.693 -21.349 1.00 62.56 186 LEU A C 1
ATOM 1446 O O . LEU A 1 186 ? 18.922 -3.426 -20.435 1.00 62.56 186 LEU A O 1
ATOM 1450 N N . GLN A 1 187 ? 18.136 -4.886 -21.950 1.00 61.91 187 GLN A N 1
ATOM 1451 C CA . GLN A 1 187 ? 19.083 -5.959 -21.624 1.00 61.91 187 GLN A CA 1
ATOM 1452 C C . GLN A 1 187 ? 20.531 -5.505 -21.833 1.00 61.91 187 GLN A C 1
ATOM 1454 O O . GLN A 1 187 ? 21.367 -5.655 -20.947 1.00 61.91 187 GLN A O 1
ATOM 1459 N N . THR A 1 188 ? 20.817 -4.896 -22.986 1.00 63.28 188 THR A N 1
ATOM 1460 C CA . THR A 1 188 ? 22.173 -4.456 -23.344 1.00 63.28 188 THR A CA 1
ATOM 1461 C C . THR A 1 188 ? 22.667 -3.318 -22.442 1.00 63.28 188 THR A C 1
ATOM 1463 O O . THR A 1 188 ? 23.827 -3.307 -22.039 1.00 63.28 188 THR A O 1
ATOM 1466 N N . GLN A 1 189 ? 21.805 -2.354 -22.113 1.00 66.56 189 GLN A N 1
ATOM 1467 C CA . GLN A 1 189 ? 22.155 -1.212 -21.265 1.00 66.56 189 GLN A CA 1
ATOM 1468 C C . GLN A 1 189 ? 22.233 -1.600 -19.789 1.00 66.56 189 GLN A C 1
ATOM 1470 O O . GLN A 1 189 ? 23.195 -1.226 -19.125 1.00 66.56 189 GLN A O 1
ATOM 1475 N N . ALA A 1 190 ? 21.295 -2.409 -19.286 1.00 65.81 190 ALA A N 1
ATOM 1476 C CA . ALA A 1 190 ? 21.377 -2.954 -17.935 1.00 65.81 190 ALA A CA 1
ATOM 1477 C C . ALA A 1 190 ? 22.667 -3.770 -17.761 1.00 65.81 190 ALA A C 1
ATOM 1479 O O . ALA A 1 190 ? 23.390 -3.566 -16.793 1.00 65.81 190 ALA A O 1
ATOM 1480 N N . GLN A 1 191 ? 23.042 -4.610 -18.730 1.00 66.06 191 GLN A N 1
ATOM 1481 C CA . GLN A 1 191 ? 24.308 -5.341 -18.644 1.00 66.06 191 GLN A CA 1
ATOM 1482 C C . GLN A 1 191 ? 25.525 -4.399 -18.602 1.00 66.06 191 GLN A C 1
ATOM 1484 O O . GLN A 1 191 ? 26.428 -4.606 -17.798 1.00 66.06 191 GLN A O 1
ATOM 1489 N N . LYS A 1 192 ? 25.538 -3.330 -19.412 1.00 66.19 192 LYS A N 1
ATOM 1490 C CA . LYS A 1 192 ? 26.622 -2.328 -19.403 1.00 66.19 192 LYS A CA 1
ATOM 1491 C C . LYS A 1 192 ? 26.738 -1.567 -18.080 1.00 66.19 192 LYS A C 1
ATOM 1493 O O . LYS A 1 192 ? 27.847 -1.250 -17.669 1.00 66.19 192 LYS A O 1
ATOM 1498 N N . LEU A 1 193 ? 25.614 -1.270 -17.429 1.00 63.41 193 LEU A N 1
ATOM 1499 C CA . LEU A 1 193 ? 25.578 -0.617 -16.116 1.00 63.41 193 LEU A CA 1
ATOM 1500 C C . LEU A 1 193 ? 25.982 -1.573 -14.980 1.00 63.41 193 LEU A C 1
ATOM 1502 O O . LEU A 1 193 ? 26.551 -1.128 -13.989 1.00 63.41 193 LEU A O 1
ATOM 1506 N N . ALA A 1 194 ? 25.725 -2.876 -15.126 1.00 62.66 194 ALA A N 1
ATOM 1507 C CA . ALA A 1 194 ? 26.140 -3.897 -14.164 1.00 62.66 194 ALA A CA 1
ATOM 1508 C C . ALA A 1 194 ? 27.646 -4.229 -14.238 1.00 62.66 194 ALA A C 1
ATOM 1510 O O . ALA A 1 194 ? 28.235 -4.559 -13.210 1.00 62.66 194 ALA A O 1
ATOM 1511 N N . ASP A 1 195 ? 28.268 -4.103 -15.418 1.00 59.69 195 ASP A N 1
ATOM 1512 C CA . ASP A 1 195 ? 29.703 -4.330 -15.651 1.00 59.69 195 ASP A CA 1
ATOM 1513 C C . ASP A 1 195 ? 30.430 -3.032 -16.073 1.00 59.69 195 ASP A C 1
ATOM 1515 O O . ASP A 1 195 ? 30.694 -2.825 -17.269 1.00 59.69 195 ASP A O 1
ATOM 1519 N N . PRO A 1 196 ? 30.837 -2.167 -15.117 1.00 52.41 196 PRO A N 1
ATOM 1520 C CA . PRO A 1 196 ? 31.519 -0.902 -15.415 1.00 52.41 196 PRO A CA 1
ATOM 1521 C C . PRO A 1 196 ? 32.910 -1.074 -16.058 1.00 52.41 196 PRO A C 1
ATOM 1523 O O . PRO A 1 196 ? 33.511 -0.100 -16.504 1.00 52.41 196 PRO A O 1
ATOM 1526 N N . THR A 1 197 ? 33.436 -2.300 -16.145 1.00 55.47 197 THR A N 1
ATOM 1527 C CA . THR A 1 197 ? 34.729 -2.626 -16.773 1.00 55.47 197 THR A CA 1
ATOM 1528 C C . THR A 1 197 ? 34.626 -3.033 -18.246 1.00 55.47 197 THR A C 1
ATOM 1530 O O . THR A 1 197 ? 35.657 -3.144 -18.907 1.00 55.47 197 THR A O 1
ATOM 1533 N N . SER A 1 198 ? 33.420 -3.217 -18.799 1.00 50.25 198 SER A N 1
ATOM 1534 C CA . SER A 1 198 ? 33.244 -3.599 -20.215 1.00 50.25 198 SER A CA 1
ATOM 1535 C C . SER A 1 198 ? 33.238 -2.410 -21.191 1.00 50.25 198 SER A C 1
ATOM 1537 O O . SER A 1 198 ? 33.285 -2.596 -22.406 1.00 50.25 198 SER A O 1
ATOM 1539 N N . GLY A 1 199 ? 33.241 -1.175 -20.676 1.00 47.34 199 GLY A N 1
ATOM 1540 C CA . GLY A 1 199 ? 33.367 0.069 -21.444 1.00 47.34 199 GLY A CA 1
ATOM 1541 C C . GLY A 1 199 ? 34.816 0.461 -21.741 1.00 47.34 199 GLY A C 1
ATOM 1542 O O . GLY A 1 199 ? 35.160 1.637 -21.674 1.00 47.34 199 GLY A O 1
ATOM 1543 N N . GLY A 1 200 ? 35.681 -0.514 -22.010 1.00 52.28 200 GLY A N 1
ATOM 1544 C CA . GLY A 1 200 ? 37.071 -0.293 -22.374 1.00 52.28 200 GLY A CA 1
ATOM 1545 C C . GLY A 1 200 ? 37.393 -1.020 -23.668 1.00 52.28 200 GLY A C 1
ATOM 1546 O O . GLY A 1 200 ? 37.324 -2.241 -23.724 1.00 52.28 200 GLY A O 1
ATOM 1547 N N . VAL A 1 201 ? 37.845 -0.249 -24.655 1.00 46.84 201 VAL A N 1
ATOM 1548 C CA . VAL A 1 201 ? 38.448 -0.684 -25.923 1.00 46.84 201 VAL A CA 1
ATOM 1549 C C . VAL A 1 201 ? 37.454 -1.054 -27.029 1.00 46.84 201 VAL A C 1
ATOM 1551 O O . VAL A 1 201 ? 36.994 -2.187 -27.135 1.00 46.84 201 VAL A O 1
ATOM 1554 N N . SER A 1 202 ? 37.236 -0.111 -27.949 1.00 36.62 202 SER A N 1
ATOM 1555 C CA . SER A 1 202 ? 37.419 -0.353 -29.390 1.00 36.62 202 SER A CA 1
ATOM 1556 C C . SER A 1 202 ? 37.353 0.959 -30.175 1.00 36.62 202 SER A C 1
ATOM 1558 O O . SER A 1 202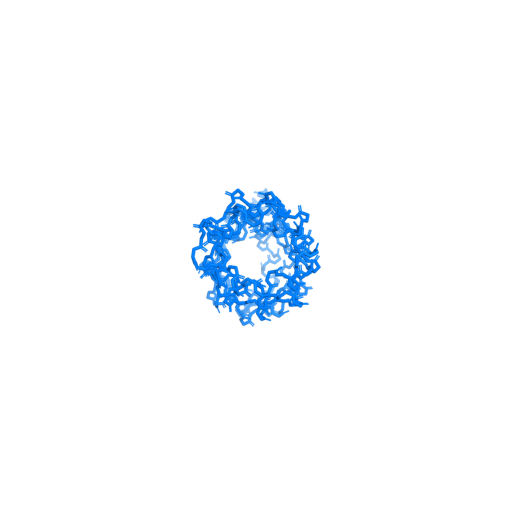 ? 36.296 1.582 -30.210 1.00 36.62 202 SER A O 1
ATOM 1560 N N . GLY A 1 203 ? 38.466 1.294 -30.843 1.00 36.41 203 GLY A N 1
ATOM 1561 C CA . GLY A 1 203 ? 38.525 2.132 -32.051 1.00 36.41 203 GLY A CA 1
ATOM 1562 C C . GLY A 1 203 ? 38.674 3.625 -31.840 1.00 36.41 203 GLY A C 1
ATOM 1563 O O . GLY A 1 203 ? 37.638 4.311 -31.939 1.00 36.41 203 GLY A O 1
#

Secondary structure (DSSP, 8-state):
-HHHHHHHHH-GGGGGGHHHHHHTHHHHSTTHHHHHHTHHHHTTTHHHHHHTHHHHGGGHHHHHSSSHHHHGGGHHHHHHTHHHHGGGHHHHHHTHHHHTTTHHHHGGGHHHHTTTHHHHHTTHHHHGGGHHHHGGGHHHHGGGHHHHHHTHHHHGGGHHHHTSHHHHHHHGGGHHHHHHT-THHHHHHHHHHH-TTSS----

Foldseek 3Di:
DVLVVVLCVVDVLCVVVVVLCVVCVVLCVVLSVQCSVCVVLCSVVVNLCSVCCVQCSVCCCLCRPPLVVLCSVLSVQCSVCVVLCSVLSVVCSVLVVQCSVLCVQCRVCCVLCSVLSVQCSVCCVLCSVLSVLCRVCCVLCSVVSVLCSVCVVLCSVLSVQCSDNVNVVVCSVVSNVCSVVDVPVVVVSSVCSVCVPVPDDDD

Sequence (203 aa):
MADLLRLFGRQPRLVSCTGKLIKYQKQLRPHSAAIATHADALAPHLPRILDSMDVLEPYLSALFDDALPQLLPYMGALLDELDVLAPLLPAITSHRADLLPVLPYIAPRLPSLRMFIGTLSSRLDALAPFLPRIAPHLDALLPHMPLIVEHIDVLIPHLQVLTQEEALIALLPYADLLLRSHVGLLQTQAQKLADPTSGGVSG

Radius of gyration: 21.49 Å; chains: 1; bounding box: 62×24×61 Å

Organism: NCBI:txid221442

pLDDT: mean 83.63, std 11.65, range [36.41, 94.38]